Protein AF-A0A7G2C400-F1 (afdb_monomer_lite)

Secondary structure (DSSP, 8-state):
-HHHHHHHHHHHHHHHHHHTS-TT-TT--PPPHHHHHIIIIIHHHHHHHHHHHHHHHHHHHHHTTPPPPHHHHHHHHHHHHHHHHHHHHHHHHHHHHHHHHHHHHHHHHHHHHHHHHHHHHHHHHHHHHH--SHHHHHHHHHHHHHHHHHHHHHHHHHHHHHHHHHHTT-HHHHHHHHHHHHHHHHHHHHHHHHHHHHHHHTTTS-THHHHHHHTTTHHHHHHHHHHHHHHHHHHSPP-HHHHHHHHHHHHHHHHHHHTTTHHHHHHHHHHHHHHHHHHHHHHHHHHHHHHHTSS-STHHHHHHHHHHHHHHHHHHHHHHHHHHHTTT--HHHHHHHHHHHHHHHHHHHHHHHHHHHHTT-

Structure (mmCIF, N/CA/C/O backbone):
data_AF-A0A7G2C400-F1
#
_entry.id   AF-A0A7G2C400-F1
#
loop_
_atom_site.group_PDB
_atom_site.id
_atom_site.type_symbol
_atom_site.label_atom_id
_atom_site.label_alt_id
_atom_site.label_comp_id
_atom_site.label_asym_id
_atom_site.label_entity_id
_atom_site.label_seq_id
_atom_site.pdbx_PDB_ins_code
_atom_site.Cartn_x
_atom_site.Cartn_y
_atom_site.Cartn_z
_atom_site.occupancy
_atom_site.B_iso_or_equiv
_atom_site.auth_seq_id
_atom_site.auth_comp_id
_atom_site.auth_asym_id
_atom_site.auth_atom_id
_atom_site.pdbx_PDB_model_num
ATOM 1 N N . MET A 1 1 ? -34.396 -11.021 50.176 1.00 56.62 1 MET A N 1
ATOM 2 C CA . MET A 1 1 ? -32.965 -11.203 50.509 1.00 56.62 1 MET A CA 1
ATOM 3 C C . MET A 1 1 ? -32.235 -12.080 49.493 1.00 56.62 1 MET A C 1
ATOM 5 O O . MET A 1 1 ? -31.354 -11.549 48.842 1.00 56.62 1 MET A O 1
ATOM 9 N N . ALA A 1 2 ? -32.616 -13.348 49.262 1.00 59.97 2 ALA A N 1
ATOM 10 C CA . ALA A 1 2 ? -31.929 -14.212 48.277 1.00 59.97 2 ALA A CA 1
ATOM 11 C C . ALA A 1 2 ? -31.892 -13.644 46.838 1.00 59.97 2 ALA A C 1
ATOM 13 O O . ALA A 1 2 ? -30.892 -13.805 46.144 1.00 59.97 2 ALA A O 1
ATOM 14 N N . ASP A 1 3 ? -32.949 -12.941 46.415 1.00 74.19 3 ASP A N 1
ATOM 15 C CA . ASP A 1 3 ? -32.992 -12.266 45.111 1.00 74.19 3 ASP A CA 1
ATOM 16 C C . ASP A 1 3 ? -32.009 -11.079 45.049 1.00 74.19 3 ASP A C 1
ATOM 18 O O . ASP A 1 3 ? -31.163 -11.039 44.167 1.00 74.19 3 ASP A O 1
ATOM 22 N N . VAL A 1 4 ? -32.001 -10.186 46.050 1.00 75.50 4 VAL A N 1
ATOM 23 C CA . VAL A 1 4 ? -31.067 -9.037 46.136 1.00 75.50 4 VAL A CA 1
ATOM 24 C C . VAL A 1 4 ? -29.605 -9.482 46.036 1.00 75.50 4 VAL A C 1
ATOM 26 O O . VAL A 1 4 ? -28.861 -8.967 45.201 1.00 75.50 4 VAL A O 1
ATOM 29 N N . HIS A 1 5 ? -29.227 -10.503 46.804 1.00 81.06 5 HIS A N 1
ATOM 30 C CA . HIS A 1 5 ? -27.868 -11.035 46.807 1.00 81.06 5 HIS A CA 1
ATOM 31 C C . HIS A 1 5 ? -27.452 -11.583 45.430 1.00 81.06 5 HIS A C 1
ATOM 33 O O . HIS A 1 5 ? -26.347 -11.323 44.952 1.00 81.06 5 HIS A O 1
ATOM 39 N N . GLY A 1 6 ? -28.356 -12.297 44.748 1.00 82.88 6 GLY A N 1
ATOM 40 C CA . GLY A 1 6 ? -28.120 -12.806 43.395 1.00 82.88 6 GLY A CA 1
ATOM 41 C C . GLY A 1 6 ? -27.964 -11.692 42.353 1.00 82.88 6 GLY A C 1
ATOM 42 O O . GLY A 1 6 ? -27.084 -11.766 41.494 1.00 82.88 6 GLY A O 1
ATOM 43 N N . GLN A 1 7 ? -28.770 -10.629 42.451 1.00 83.81 7 GLN A N 1
ATOM 44 C CA . GLN A 1 7 ? -28.680 -9.464 41.560 1.00 83.81 7 GLN A CA 1
ATOM 45 C C . GLN A 1 7 ? -27.360 -8.704 41.762 1.00 83.81 7 GLN A C 1
ATOM 47 O O . GLN A 1 7 ? -26.740 -8.278 40.782 1.00 83.81 7 GLN A O 1
ATOM 52 N N . ILE A 1 8 ? -26.907 -8.563 43.012 1.00 86.81 8 ILE A N 1
ATOM 53 C CA . ILE A 1 8 ? -25.622 -7.940 43.341 1.00 86.81 8 ILE A CA 1
ATOM 54 C C . ILE A 1 8 ? -24.463 -8.792 42.812 1.00 86.81 8 ILE A C 1
ATOM 56 O O . ILE A 1 8 ? -23.625 -8.278 42.073 1.00 86.81 8 ILE A O 1
ATOM 60 N N . ALA A 1 9 ? -24.445 -10.096 43.101 1.00 87.69 9 ALA A N 1
ATOM 61 C CA . ALA A 1 9 ? -23.385 -11.000 42.652 1.00 87.69 9 ALA A CA 1
ATOM 62 C C . ALA A 1 9 ? -23.220 -11.002 41.122 1.00 87.69 9 ALA A C 1
ATOM 64 O O . ALA A 1 9 ? -22.100 -10.902 40.620 1.00 87.69 9 ALA A O 1
ATOM 65 N N . LEU A 1 10 ? -24.332 -11.044 40.378 1.00 88.00 10 LEU A N 1
ATOM 66 C CA . LEU A 1 10 ? -24.311 -10.972 38.917 1.00 88.00 10 LEU A CA 1
ATOM 67 C C . LEU A 1 10 ? -23.751 -9.632 38.415 1.00 88.00 10 LEU A C 1
ATOM 69 O O . LEU A 1 10 ? -22.983 -9.611 37.460 1.00 88.00 10 LEU A O 1
ATOM 73 N N . SER A 1 11 ? -24.114 -8.521 39.063 1.00 91.12 11 SER A N 1
ATOM 74 C CA . SER A 1 11 ? -23.637 -7.184 38.679 1.00 91.12 11 SER A CA 1
ATOM 75 C C . SER A 1 11 ? -22.127 -7.050 38.880 1.00 91.12 11 SER A C 1
ATOM 77 O O . SER A 1 11 ? -21.421 -6.627 37.967 1.00 91.12 11 SER A O 1
ATOM 79 N N . ARG A 1 12 ? -21.624 -7.498 40.036 1.00 92.12 12 ARG A N 1
ATOM 80 C CA . ARG A 1 12 ? -20.190 -7.514 40.358 1.00 92.12 12 ARG A CA 1
ATOM 81 C C . ARG A 1 12 ? -19.391 -8.400 39.408 1.00 92.12 12 ARG A C 1
ATOM 83 O O . ARG A 1 12 ? -18.305 -8.018 38.985 1.00 92.12 12 ARG A O 1
ATOM 90 N N . TRP A 1 13 ? -19.940 -9.554 39.022 1.00 91.44 13 TRP A N 1
ATOM 91 C CA . TRP A 1 13 ? -19.316 -10.416 38.016 1.00 91.44 13 TRP A CA 1
ATOM 92 C C . TRP A 1 13 ? -19.161 -9.696 36.671 1.00 91.44 13 TRP A C 1
ATOM 94 O O . TRP A 1 13 ? -18.077 -9.722 36.089 1.00 91.44 13 TRP A O 1
ATOM 104 N N . THR A 1 14 ? -20.199 -8.992 36.208 1.00 89.56 14 THR A N 1
ATOM 105 C CA . THR A 1 14 ? -20.122 -8.208 34.967 1.00 89.56 14 THR A CA 1
ATOM 106 C C . THR A 1 14 ? -19.105 -7.069 35.073 1.00 89.56 14 THR A C 1
ATOM 108 O O . THR A 1 14 ? -18.343 -6.853 34.131 1.00 89.56 14 THR A O 1
ATOM 111 N N . PHE A 1 15 ? -19.029 -6.369 36.211 1.00 92.88 15 PHE A N 1
ATOM 112 C CA . PHE A 1 15 ? -18.023 -5.322 36.435 1.00 92.88 15 PHE A CA 1
ATOM 113 C C . PHE A 1 15 ? -16.602 -5.879 36.411 1.00 92.88 15 PHE A C 1
ATOM 115 O O . PHE A 1 15 ? -15.771 -5.382 35.654 1.00 92.88 15 PHE A O 1
ATOM 122 N N . ALA A 1 16 ? -16.344 -6.962 37.144 1.00 90.38 16 ALA A N 1
ATOM 123 C CA . ALA A 1 16 ? -15.041 -7.618 37.166 1.00 90.38 16 ALA A CA 1
ATOM 124 C C . ALA A 1 16 ? -14.632 -8.143 35.778 1.00 90.38 16 ALA A C 1
ATOM 126 O O . ALA A 1 16 ? -13.491 -7.961 35.360 1.00 90.38 16 ALA A O 1
ATOM 127 N N . SER A 1 17 ? -15.572 -8.738 35.034 1.00 88.44 17 SER A N 1
ATOM 128 C CA . SER A 1 17 ? -15.367 -9.154 33.639 1.00 88.44 17 SER A CA 1
ATOM 129 C C . SER A 1 17 ? -15.027 -7.968 32.730 1.00 88.44 17 SER A C 1
ATOM 131 O O . SER A 1 17 ? -14.173 -8.088 31.855 1.00 88.44 17 SER A O 1
ATOM 133 N N . THR A 1 18 ? -15.667 -6.814 32.940 1.00 88.44 18 THR A N 1
ATOM 134 C CA . THR A 1 18 ? -15.451 -5.600 32.138 1.00 88.44 18 THR A CA 1
ATOM 135 C C . THR A 1 18 ? -14.074 -4.991 32.402 1.00 88.44 18 THR A C 1
ATOM 137 O O . THR A 1 18 ? -13.327 -4.746 31.457 1.00 88.44 18 THR A O 1
ATOM 140 N N . VAL A 1 19 ? -13.721 -4.793 33.675 1.00 89.56 19 VAL A N 1
ATOM 141 C CA . VAL A 1 19 ? -12.437 -4.207 34.103 1.00 89.56 19 VAL A CA 1
ATOM 142 C C . VAL A 1 19 ? -11.263 -5.142 33.802 1.00 89.56 19 VAL A C 1
ATOM 144 O O . VAL A 1 19 ? -10.176 -4.691 33.455 1.00 89.56 19 VAL A O 1
ATOM 147 N N . GLY A 1 20 ? -11.478 -6.458 33.868 1.00 85.38 20 GLY A N 1
ATOM 148 C CA . GLY A 1 20 ? -10.452 -7.454 33.557 1.00 85.38 20 GLY A CA 1
ATOM 149 C C . GLY A 1 20 ? -10.005 -7.474 32.091 1.00 85.38 20 GLY A C 1
ATOM 150 O O . GLY A 1 20 ? -9.024 -8.149 31.777 1.00 85.38 20 GLY A O 1
ATOM 151 N N . ARG A 1 21 ? -10.695 -6.761 31.187 1.00 84.38 21 ARG A N 1
ATOM 152 C CA . ARG A 1 21 ? -10.325 -6.709 29.768 1.00 84.38 21 ARG A CA 1
ATOM 153 C C . ARG A 1 21 ? -9.295 -5.614 29.486 1.00 84.38 21 ARG A C 1
ATOM 155 O O . ARG A 1 21 ? -9.485 -4.475 29.915 1.00 84.38 21 ARG A O 1
ATOM 162 N N . PRO A 1 22 ? -8.236 -5.920 28.721 1.00 79.38 22 PRO A N 1
ATOM 163 C CA . PRO A 1 22 ? -7.211 -4.947 28.366 1.00 79.38 22 PRO A CA 1
ATOM 164 C C . PRO A 1 22 ? -7.764 -3.826 27.473 1.00 79.38 22 PRO A C 1
ATOM 166 O O . PRO A 1 22 ? -8.349 -4.078 26.424 1.00 79.38 22 PRO A O 1
ATOM 169 N N . LEU A 1 23 ? -7.495 -2.574 27.851 1.00 75.25 23 LEU A N 1
ATOM 170 C CA . LEU A 1 23 ? -7.862 -1.379 27.072 1.00 75.25 23 LEU A CA 1
ATOM 171 C C . LEU A 1 23 ? -7.095 -1.270 25.747 1.00 75.25 23 LEU A C 1
ATOM 173 O O . LEU A 1 23 ? -7.603 -0.750 24.758 1.00 75.25 23 LEU A O 1
ATOM 177 N N . ASN A 1 24 ? -5.863 -1.781 25.735 1.00 68.44 24 ASN A N 1
ATOM 178 C CA . ASN A 1 24 ? -4.926 -1.646 24.622 1.00 68.44 24 ASN A CA 1
ATOM 179 C C . ASN A 1 24 ? -4.953 -2.836 23.657 1.00 68.44 24 ASN A C 1
ATOM 181 O O . ASN A 1 24 ? -4.054 -2.950 22.822 1.00 68.44 24 ASN A O 1
ATOM 185 N N . ASP A 1 25 ? -5.920 -3.751 23.774 1.00 68.75 25 ASP A N 1
ATOM 186 C CA . ASP A 1 25 ? -5.946 -4.897 22.874 1.00 68.75 25 ASP A CA 1
ATOM 187 C C . ASP A 1 25 ? -6.427 -4.502 21.471 1.00 68.75 25 ASP A C 1
ATOM 189 O O . ASP A 1 25 ? -7.580 -4.150 21.209 1.00 68.75 25 ASP A O 1
ATOM 193 N N . ILE A 1 26 ? -5.474 -4.562 20.547 1.00 66.31 26 ILE A N 1
ATOM 194 C CA . ILE A 1 26 ? -5.643 -4.284 19.125 1.00 66.31 26 ILE A CA 1
ATOM 195 C C . ILE A 1 26 ? -6.366 -5.451 18.427 1.00 66.31 26 ILE A C 1
ATOM 197 O O . ILE A 1 26 ? -6.922 -5.265 17.346 1.00 66.31 26 ILE A O 1
ATOM 201 N N . ARG A 1 27 ? -6.401 -6.646 19.037 1.00 61.88 27 ARG A N 1
ATOM 202 C CA . ARG A 1 27 ? -6.955 -7.884 18.457 1.00 61.88 27 ARG A CA 1
ATOM 203 C C . ARG A 1 27 ? -8.467 -8.023 18.583 1.00 61.88 27 ARG A C 1
ATOM 205 O O . ARG A 1 27 ? -9.014 -9.067 18.245 1.00 61.88 27 ARG A O 1
ATOM 212 N N . ASP A 1 28 ? -9.149 -6.943 18.951 1.00 55.53 28 ASP A N 1
ATOM 213 C CA . ASP A 1 28 ? -10.606 -6.870 18.906 1.00 55.53 28 ASP A CA 1
ATOM 214 C C . ASP A 1 28 ? -11.286 -7.833 19.909 1.00 55.53 28 ASP A C 1
ATOM 216 O O . ASP A 1 28 ? -12.435 -8.233 19.698 1.00 55.53 28 ASP A O 1
ATOM 220 N N . GLU A 1 29 ? -10.634 -8.151 21.044 1.00 57.75 29 GLU A N 1
ATOM 221 C CA . GLU A 1 29 ? -11.305 -8.687 22.242 1.00 57.75 29 GLU A CA 1
ATOM 222 C C . GLU A 1 29 ? -12.212 -7.601 22.843 1.00 57.75 29 GLU A C 1
ATOM 224 O O . GLU A 1 29 ? -11.953 -6.985 23.875 1.00 57.75 29 GLU A O 1
ATOM 229 N N . LYS A 1 30 ? -13.306 -7.320 22.135 1.00 69.12 30 LYS A N 1
ATOM 230 C CA . LYS A 1 30 ? -14.295 -6.303 22.483 1.00 69.12 30 LYS A CA 1
ATOM 231 C C . LYS A 1 30 ? -14.784 -6.535 23.903 1.00 69.12 30 LYS A C 1
ATOM 233 O O . LYS A 1 30 ? -15.167 -7.655 24.241 1.00 69.12 30 LYS A O 1
ATOM 238 N N . ILE A 1 31 ? -14.902 -5.465 24.690 1.00 76.50 31 ILE A N 1
ATOM 239 C CA . ILE A 1 31 ? -15.879 -5.465 25.781 1.00 76.50 31 ILE A CA 1
ATOM 240 C C . ILE A 1 31 ? -17.238 -5.769 25.122 1.00 76.50 31 ILE A C 1
ATOM 242 O O . ILE A 1 31 ? -17.625 -5.057 24.186 1.00 76.50 31 ILE A O 1
ATOM 246 N N . PRO A 1 32 ? -17.938 -6.849 25.512 1.00 82.81 32 PRO A N 1
ATOM 247 C CA . PRO A 1 32 ? -19.182 -7.238 24.877 1.00 82.81 32 PRO A CA 1
ATOM 248 C C . PRO A 1 32 ? -20.169 -6.076 24.912 1.00 82.81 32 PRO A C 1
ATOM 250 O O . PRO A 1 32 ? -20.326 -5.411 25.933 1.00 82.81 32 PRO A O 1
ATOM 253 N N . ALA A 1 33 ? -20.890 -5.849 23.813 1.00 84.69 33 ALA A N 1
ATOM 254 C CA . ALA A 1 33 ? -21.899 -4.789 23.768 1.00 84.69 33 ALA A CA 1
ATOM 255 C C . ALA A 1 33 ? -22.972 -4.965 24.861 1.00 84.69 33 ALA A C 1
ATOM 257 O O . ALA A 1 33 ? -23.579 -3.989 25.295 1.00 84.69 33 ALA A O 1
ATOM 258 N N . ALA A 1 34 ? -23.201 -6.205 25.305 1.00 85.06 34 ALA A N 1
ATOM 259 C CA . ALA A 1 34 ? -24.063 -6.518 26.436 1.00 85.06 34 ALA A CA 1
ATOM 260 C C . ALA A 1 34 ? -23.511 -5.968 27.762 1.00 85.06 34 ALA A C 1
ATOM 262 O O . ALA A 1 34 ? -24.274 -5.367 28.514 1.00 85.06 34 ALA A O 1
ATOM 263 N N . ASP A 1 35 ? -22.207 -6.105 28.003 1.00 86.12 35 ASP A N 1
ATOM 264 C CA . ASP A 1 35 ? -21.536 -5.644 29.222 1.00 86.12 35 ASP A CA 1
ATOM 265 C C . ASP A 1 35 ? -21.476 -4.113 29.248 1.00 86.12 35 ASP A C 1
ATOM 267 O O . ASP A 1 35 ? -21.873 -3.505 30.237 1.00 86.12 35 ASP A O 1
ATOM 271 N N . VAL A 1 36 ? -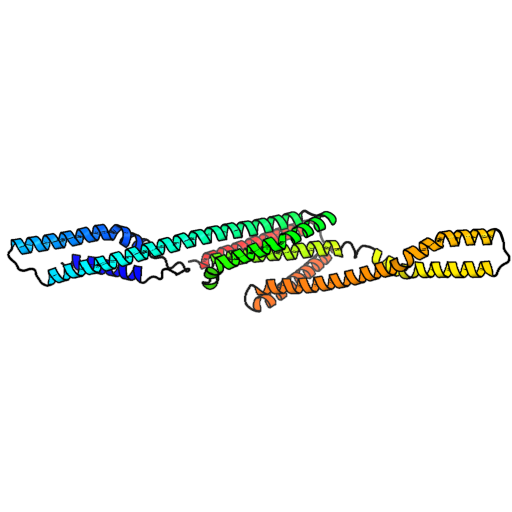21.137 -3.472 28.121 1.00 86.19 36 VAL A N 1
ATOM 272 C CA . VAL A 1 36 ? -21.200 -2.002 27.976 1.00 86.19 36 VAL A CA 1
ATOM 273 C C . VAL A 1 36 ? -22.609 -1.483 28.278 1.00 86.19 36 VAL A C 1
ATOM 275 O O . VAL A 1 36 ? -22.787 -0.621 29.135 1.00 86.19 36 VAL A O 1
ATOM 278 N N . ARG A 1 37 ? -23.646 -2.055 27.644 1.00 89.25 37 ARG A N 1
ATOM 279 C CA . ARG A 1 37 ? -25.048 -1.669 27.907 1.00 89.25 37 ARG A CA 1
ATOM 280 C C . ARG A 1 37 ? -25.449 -1.909 29.357 1.00 89.25 37 ARG A C 1
ATOM 282 O O . ARG A 1 37 ? -26.248 -1.148 29.906 1.00 89.25 37 ARG A O 1
ATOM 289 N N . PHE A 1 38 ? -24.944 -2.983 29.960 1.00 90.12 38 PHE A N 1
ATOM 290 C CA . PHE A 1 38 ? -25.227 -3.294 31.347 1.00 90.12 38 PHE A CA 1
ATOM 291 C C . PHE A 1 38 ? -24.665 -2.214 32.273 1.00 90.12 38 PHE A C 1
ATOM 293 O O . PHE A 1 38 ? -25.419 -1.659 33.070 1.00 90.12 38 PHE A O 1
ATOM 300 N N . VAL A 1 39 ? -23.384 -1.887 32.114 1.00 87.88 39 VAL A N 1
ATOM 301 C CA . VAL A 1 39 ? -22.658 -0.901 32.921 1.00 87.88 39 VAL A CA 1
ATOM 302 C C . VAL A 1 39 ? -23.225 0.511 32.725 1.00 87.88 39 VAL A C 1
ATOM 304 O O . VAL A 1 39 ? -23.489 1.199 33.707 1.00 87.88 39 VAL A O 1
ATOM 307 N N . GLU A 1 40 ? -23.501 0.924 31.485 1.00 86.94 40 GLU A N 1
ATOM 308 C CA . GLU A 1 40 ? -23.975 2.282 31.170 1.00 86.94 40 GLU A CA 1
ATOM 309 C C . GLU A 1 40 ? -25.454 2.531 31.494 1.00 86.94 40 GLU A C 1
ATOM 311 O O . GLU A 1 40 ? -25.826 3.647 31.857 1.00 86.94 40 GLU A O 1
ATOM 316 N N . ARG A 1 41 ? -26.328 1.530 31.308 1.00 86.62 41 ARG A N 1
ATOM 317 C CA . ARG A 1 41 ? -27.790 1.731 31.365 1.00 86.62 41 ARG A CA 1
ATOM 318 C C . ARG A 1 41 ? -28.484 0.841 32.380 1.00 86.62 41 ARG A C 1
ATOM 320 O O . ARG A 1 41 ? -29.244 1.338 33.206 1.00 86.62 41 ARG A O 1
ATOM 327 N N . ASN A 1 42 ? -28.243 -0.467 32.332 1.00 89.25 42 ASN A N 1
ATOM 328 C CA . ASN A 1 42 ? -29.032 -1.406 33.137 1.00 89.25 42 ASN A CA 1
ATOM 329 C C . ASN A 1 42 ? -28.664 -1.348 34.624 1.00 89.25 42 ASN A C 1
ATOM 331 O O . ASN A 1 42 ? -29.522 -1.599 35.470 1.00 89.25 42 ASN A O 1
ATOM 335 N N . TRP A 1 43 ? -27.417 -0.995 34.949 1.00 90.19 43 TRP A N 1
ATOM 336 C CA . TRP A 1 43 ? -26.961 -0.848 36.326 1.00 90.19 43 TRP A CA 1
ATOM 337 C C . TRP A 1 43 ? -27.767 0.203 37.089 1.00 90.19 43 TRP A C 1
ATOM 339 O O . TRP A 1 43 ? -28.172 -0.068 38.211 1.00 90.19 43 TRP A O 1
ATOM 349 N N . LEU A 1 44 ? -28.081 1.355 36.485 1.00 88.00 44 LEU A N 1
ATOM 350 C CA . LEU A 1 44 ? -28.849 2.415 37.152 1.00 88.00 44 LEU A CA 1
ATOM 351 C C . LEU A 1 44 ? -30.233 1.925 37.591 1.00 88.00 44 LEU A C 1
ATOM 353 O O . LEU A 1 44 ? -30.597 2.057 38.758 1.00 88.00 44 LEU A O 1
ATOM 357 N N . SER A 1 45 ? -30.976 1.284 36.686 1.00 88.12 45 SER A N 1
ATOM 358 C CA . SER A 1 45 ? -32.294 0.725 37.007 1.00 88.12 45 SER A CA 1
ATOM 359 C C . SER A 1 45 ? -32.206 -0.399 38.041 1.00 88.12 45 SER A C 1
ATOM 361 O O . SER A 1 45 ? -33.057 -0.503 38.925 1.00 88.12 45 SER A O 1
ATOM 363 N N . ARG A 1 46 ? -31.162 -1.234 37.964 1.00 88.19 46 ARG A N 1
ATOM 364 C CA . ARG A 1 46 ? -30.942 -2.335 38.909 1.00 88.19 46 ARG A CA 1
ATOM 365 C C . ARG A 1 46 ? -30.552 -1.828 40.297 1.00 88.19 46 ARG A C 1
ATOM 367 O O . ARG A 1 46 ? -31.051 -2.348 41.289 1.00 88.19 46 ARG A O 1
ATOM 374 N N . ARG A 1 47 ? -29.735 -0.775 40.365 1.00 88.62 47 ARG A N 1
ATOM 375 C CA . ARG A 1 47 ? -29.358 -0.070 41.592 1.00 88.62 47 ARG A CA 1
ATOM 376 C C . ARG A 1 47 ? -30.585 0.501 42.285 1.00 88.62 47 ARG A C 1
ATOM 378 O O . ARG A 1 47 ? -30.770 0.254 43.469 1.00 88.62 47 ARG A O 1
ATOM 385 N N . GLU A 1 48 ? -31.442 1.214 41.555 1.00 88.81 48 GLU A N 1
ATOM 386 C CA . GLU A 1 48 ? -32.676 1.771 42.122 1.00 88.81 48 GLU A CA 1
ATOM 387 C C . GLU A 1 48 ? -33.602 0.687 42.676 1.00 88.81 48 GLU A C 1
ATOM 389 O O . GLU A 1 48 ? -34.193 0.865 43.738 1.00 88.81 48 GLU A O 1
ATOM 394 N N . TYR A 1 49 ? -33.722 -0.442 41.974 1.00 88.50 49 TYR A N 1
ATOM 395 C CA . TYR A 1 49 ? -34.513 -1.577 42.440 1.00 88.50 49 TYR A CA 1
ATOM 396 C C . TYR A 1 49 ? -33.949 -2.177 43.736 1.00 88.50 49 TYR A C 1
ATOM 398 O O . TYR A 1 49 ? -34.692 -2.364 44.699 1.00 88.50 49 TYR A O 1
ATOM 406 N N . ILE A 1 50 ? -32.634 -2.420 43.789 1.00 88.06 50 ILE A N 1
ATOM 407 C CA . ILE A 1 50 ? -31.949 -2.948 44.977 1.00 88.06 50 ILE A CA 1
ATOM 408 C C . ILE A 1 50 ? -32.076 -1.975 46.159 1.00 88.06 50 ILE A C 1
ATOM 410 O O . ILE A 1 50 ? -32.418 -2.395 47.263 1.00 88.06 50 ILE A O 1
ATOM 414 N N . GLN A 1 51 ? -31.863 -0.677 45.929 1.00 88.19 51 GLN A N 1
ATOM 415 C CA . GLN A 1 51 ? -31.981 0.355 46.962 1.00 88.19 51 GLN A CA 1
ATOM 416 C C . GLN A 1 51 ? -33.405 0.439 47.525 1.00 88.19 51 GLN A C 1
ATOM 418 O O . GLN A 1 51 ? -33.556 0.500 48.742 1.00 88.19 51 GLN A O 1
ATOM 423 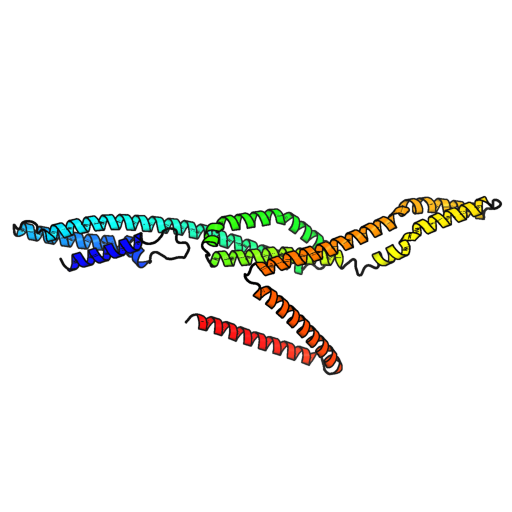N N . ARG A 1 52 ? -34.445 0.378 46.677 1.00 88.50 52 ARG A N 1
ATOM 424 C CA . ARG A 1 52 ? -35.848 0.349 47.137 1.00 88.50 52 ARG A CA 1
ATOM 425 C C . ARG A 1 52 ? -36.140 -0.874 48.002 1.00 88.50 52 ARG A C 1
ATOM 427 O O . ARG A 1 52 ? -36.685 -0.722 49.084 1.00 88.50 52 ARG A O 1
ATOM 434 N N . LEU A 1 53 ? -35.716 -2.064 47.574 1.00 86.25 53 LEU A N 1
ATOM 435 C CA . LEU A 1 53 ? -35.920 -3.289 48.354 1.00 86.25 53 LEU A CA 1
ATOM 436 C C . LEU A 1 53 ? -35.234 -3.245 49.727 1.00 86.25 53 LEU A C 1
ATOM 438 O O . LEU A 1 53 ? -35.778 -3.769 50.699 1.00 86.25 53 LEU A O 1
ATOM 442 N N . LEU A 1 54 ? -34.044 -2.644 49.811 1.00 85.69 54 LEU A N 1
ATOM 443 C CA . LEU A 1 54 ? -33.330 -2.468 51.077 1.00 85.69 54 LEU A CA 1
ATOM 444 C C . LEU A 1 54 ? -33.999 -1.417 51.974 1.00 85.69 54 LEU A C 1
ATOM 446 O O . LEU A 1 54 ? -34.121 -1.642 53.179 1.00 85.69 54 LEU A O 1
ATOM 450 N N . LEU A 1 55 ? -34.482 -0.313 51.398 1.00 87.19 55 LEU A N 1
ATOM 451 C CA . LEU A 1 55 ? -35.266 0.708 52.103 1.00 87.19 55 LEU A CA 1
ATOM 452 C C . LEU A 1 55 ? -36.547 0.116 52.700 1.00 87.19 55 LEU A C 1
ATOM 454 O O . LEU A 1 55 ? -36.742 0.215 53.909 1.00 87.19 55 LEU A O 1
ATOM 458 N N . ASP A 1 56 ? -37.348 -0.588 51.897 1.00 86.12 56 ASP A N 1
ATOM 459 C CA . ASP A 1 56 ? -38.589 -1.232 52.344 1.00 86.12 56 ASP A CA 1
ATOM 460 C C . ASP A 1 56 ? -38.320 -2.227 53.489 1.00 86.12 56 ASP A C 1
ATOM 462 O O . ASP A 1 56 ? -39.030 -2.256 54.496 1.00 86.12 56 ASP A O 1
ATOM 466 N N . ALA A 1 57 ? -37.252 -3.028 53.377 1.00 83.25 57 ALA A N 1
ATOM 467 C CA . ALA A 1 57 ? -36.856 -3.973 54.422 1.00 83.25 57 ALA A CA 1
ATOM 468 C C . ALA A 1 57 ? -36.433 -3.270 55.726 1.00 83.25 57 ALA A C 1
ATOM 470 O O . ALA A 1 57 ? -36.732 -3.761 56.819 1.00 83.25 57 ALA A O 1
ATOM 471 N N . THR A 1 58 ? -35.768 -2.119 55.614 1.00 85.12 58 THR A N 1
ATOM 472 C CA . THR A 1 58 ? -35.339 -1.305 56.759 1.00 85.12 58 THR A CA 1
ATOM 473 C C . THR A 1 58 ? -36.535 -0.645 57.448 1.00 85.12 58 THR A C 1
ATOM 475 O O . THR A 1 58 ? -36.637 -0.678 58.675 1.00 85.12 58 THR A O 1
ATOM 478 N N . GLU A 1 59 ? -37.482 -0.107 56.675 1.00 86.12 59 GLU A N 1
ATOM 479 C CA . GLU A 1 59 ? -38.705 0.518 57.189 1.00 86.12 59 GLU A CA 1
ATOM 480 C C . GLU A 1 59 ? -39.613 -0.487 57.903 1.00 86.12 59 GLU A C 1
ATOM 482 O O . GLU A 1 59 ? -40.089 -0.208 59.005 1.00 86.12 59 GLU A O 1
ATOM 487 N N . ILE A 1 60 ? -39.807 -1.682 57.335 1.00 84.38 60 ILE A N 1
ATOM 488 C CA . ILE A 1 60 ? -40.578 -2.759 57.976 1.00 84.38 60 ILE A CA 1
ATOM 489 C C . ILE A 1 60 ? -39.915 -3.185 59.293 1.00 84.38 60 ILE A C 1
ATOM 491 O O . ILE A 1 60 ? -40.595 -3.349 60.307 1.00 84.38 60 ILE A O 1
ATOM 495 N N . GLY A 1 61 ? -38.585 -3.331 59.309 1.00 80.69 61 GLY A N 1
ATOM 496 C CA . GLY A 1 61 ? -37.836 -3.647 60.527 1.00 80.69 61 GLY A CA 1
ATOM 497 C C . GLY A 1 61 ? -38.017 -2.589 61.621 1.00 80.69 61 GLY A C 1
ATOM 498 O O . GLY A 1 61 ? -38.278 -2.934 62.777 1.00 80.69 61 GLY A O 1
ATOM 499 N N . ALA A 1 62 ? -37.968 -1.309 61.244 1.00 82.31 62 ALA A N 1
ATOM 500 C CA . ALA A 1 62 ? -38.175 -0.185 62.152 1.00 82.31 62 ALA A CA 1
ATOM 501 C C . ALA A 1 62 ? -39.612 -0.123 62.702 1.00 82.31 62 ALA A C 1
ATOM 503 O O . ALA A 1 62 ? -39.798 0.081 63.902 1.00 82.31 62 ALA A O 1
ATOM 504 N N . GLN A 1 63 ? -40.628 -0.358 61.863 1.00 84.38 63 GLN A N 1
ATOM 505 C CA . GLN A 1 63 ? -42.039 -0.409 62.277 1.00 84.38 63 GLN A CA 1
ATOM 506 C C . GLN A 1 63 ? -42.322 -1.541 63.275 1.00 84.38 63 GLN A C 1
ATOM 508 O O . GLN A 1 63 ? -43.182 -1.403 64.144 1.00 84.38 63 GLN A O 1
ATOM 513 N N . LEU A 1 64 ? -41.578 -2.644 63.179 1.00 82.88 64 LEU A N 1
ATOM 514 C CA . LEU A 1 64 ? -41.668 -3.784 64.092 1.00 82.88 64 LEU A CA 1
ATOM 515 C C . LEU A 1 64 ? -40.813 -3.617 65.364 1.00 82.88 64 LEU A C 1
ATOM 517 O O . LEU A 1 64 ? -40.801 -4.515 66.205 1.00 82.88 64 LEU A O 1
ATOM 521 N N . GLY A 1 65 ? -40.097 -2.495 65.521 1.00 77.38 65 GLY A N 1
ATOM 522 C CA . GLY A 1 65 ? -39.218 -2.237 66.667 1.00 77.38 65 GLY A CA 1
ATOM 523 C C . GLY A 1 65 ? -38.008 -3.174 66.741 1.00 77.38 65 GLY A C 1
ATOM 524 O O . GLY A 1 65 ? -37.429 -3.355 67.814 1.00 77.38 65 GLY A O 1
ATOM 525 N N . LEU A 1 66 ? -37.640 -3.802 65.622 1.00 76.25 66 LEU A N 1
ATOM 526 C CA . LEU A 1 66 ? -36.519 -4.729 65.547 1.00 76.25 66 LEU A CA 1
ATOM 527 C C . LEU A 1 66 ? -35.227 -3.948 65.295 1.00 76.25 66 LEU A C 1
ATOM 529 O O . LEU A 1 66 ? -35.163 -3.083 64.423 1.00 76.25 66 LEU A O 1
ATOM 533 N N . ALA A 1 67 ? -34.172 -4.277 66.042 1.00 73.25 67 ALA A N 1
ATOM 534 C CA . ALA A 1 67 ? -32.833 -3.804 65.710 1.00 73.25 67 ALA A CA 1
ATOM 535 C C . ALA A 1 67 ? -32.431 -4.322 64.320 1.00 73.25 67 ALA A C 1
ATOM 537 O O . ALA A 1 67 ? -32.773 -5.452 63.958 1.00 73.25 67 ALA A O 1
ATOM 538 N N . MET A 1 68 ? -31.691 -3.507 63.560 1.00 74.44 68 MET A N 1
ATOM 539 C CA . MET A 1 68 ? -31.283 -3.851 62.199 1.00 74.44 68 MET A CA 1
ATOM 540 C C . MET A 1 68 ? -30.531 -5.194 62.184 1.00 74.44 68 MET A C 1
ATOM 542 O O . MET A 1 68 ? -29.507 -5.331 62.864 1.00 74.44 68 MET A O 1
ATOM 546 N N . PRO A 1 69 ? -31.021 -6.204 61.442 1.00 78.25 69 PRO A N 1
ATOM 547 C CA . PRO A 1 69 ? -30.349 -7.492 61.352 1.00 78.25 69 PRO A CA 1
ATOM 548 C C . PRO A 1 69 ? -28.947 -7.326 60.760 1.00 78.25 69 PRO A C 1
ATOM 550 O O . PRO A 1 69 ? -28.776 -6.609 59.775 1.00 78.25 69 PRO A O 1
ATOM 553 N N . LYS A 1 70 ? -27.948 -8.040 61.300 1.00 78.56 70 LYS A N 1
ATOM 554 C CA . LYS A 1 70 ? -26.574 -8.042 60.751 1.00 78.56 70 LYS A CA 1
ATOM 555 C C . LYS A 1 70 ? -26.541 -8.360 59.253 1.00 78.56 70 LYS A C 1
ATOM 557 O O . LYS A 1 70 ? -25.802 -7.730 58.514 1.00 78.56 70 LYS A O 1
ATOM 562 N N . THR A 1 71 ? -27.405 -9.268 58.810 1.00 80.62 71 THR A N 1
ATOM 563 C CA . THR A 1 71 ? -27.550 -9.645 57.400 1.00 80.62 71 THR A CA 1
ATOM 564 C C . THR A 1 71 ? -28.040 -8.499 56.513 1.00 80.62 71 THR A C 1
ATOM 566 O O . THR A 1 71 ? -27.677 -8.448 55.349 1.00 80.62 71 THR A O 1
ATOM 569 N N . LEU A 1 72 ? -28.846 -7.566 57.031 1.00 80.31 72 LEU A N 1
ATOM 570 C CA . LEU A 1 72 ? -29.294 -6.394 56.271 1.00 80.31 72 LEU A CA 1
ATOM 571 C C . LEU A 1 72 ? -28.180 -5.341 56.170 1.00 80.31 72 LEU A C 1
ATOM 573 O O . LEU A 1 72 ? -28.006 -4.741 55.114 1.00 80.31 72 LEU A O 1
ATOM 577 N N . GLN A 1 73 ? -27.387 -5.168 57.234 1.00 82.69 73 GLN A N 1
ATOM 578 C CA . GLN A 1 73 ? -26.187 -4.324 57.205 1.00 82.69 73 GLN A CA 1
ATOM 579 C C . GLN A 1 73 ? -25.156 -4.846 56.194 1.00 82.69 73 GLN A C 1
ATOM 581 O O . GLN A 1 73 ? -24.631 -4.072 55.403 1.00 82.69 73 GLN A O 1
ATOM 586 N N . GLU A 1 74 ? -24.910 -6.158 56.177 1.00 85.06 74 GLU A N 1
ATOM 587 C CA . GLU A 1 74 ? -24.004 -6.795 55.214 1.00 85.06 74 GLU A CA 1
ATOM 588 C C . GLU A 1 74 ? -24.440 -6.559 53.758 1.00 85.06 74 GLU A C 1
ATOM 590 O O . GLU A 1 74 ? -23.591 -6.332 52.898 1.00 85.06 74 GLU A O 1
ATOM 595 N N . GLU A 1 75 ? -25.747 -6.559 53.475 1.00 83.94 75 GLU A N 1
ATOM 596 C CA . GLU A 1 75 ? -26.276 -6.242 52.141 1.00 83.94 75 GLU A CA 1
ATOM 597 C C . GLU A 1 75 ? -26.110 -4.757 51.784 1.00 83.94 75 GLU A C 1
ATOM 599 O O . GLU A 1 75 ? -25.744 -4.447 50.651 1.00 83.94 75 GLU A O 1
ATOM 604 N N . HIS A 1 76 ? -26.302 -3.834 52.735 1.00 84.50 76 HIS A N 1
ATOM 605 C CA . HIS A 1 76 ? -26.002 -2.412 52.524 1.00 84.50 76 HIS A CA 1
ATOM 606 C C . HIS A 1 76 ? -24.520 -2.185 52.190 1.00 84.50 76 HIS A C 1
ATOM 608 O O . HIS A 1 76 ? -24.210 -1.550 51.179 1.00 84.50 76 HIS A O 1
ATOM 614 N N . ASP A 1 77 ? -23.612 -2.775 52.971 1.00 87.25 77 ASP A N 1
ATOM 615 C CA . ASP A 1 77 ? -22.167 -2.692 52.735 1.00 87.25 77 ASP A CA 1
ATOM 616 C C . ASP A 1 77 ? -21.783 -3.306 51.371 1.00 87.25 77 ASP A C 1
ATOM 618 O O . ASP A 1 77 ? -20.863 -2.845 50.688 1.00 87.25 77 ASP A O 1
ATOM 622 N N . LEU A 1 78 ? -22.478 -4.371 50.952 1.00 88.12 78 LEU A N 1
ATOM 623 C CA . LEU A 1 78 ? -22.256 -5.021 49.662 1.00 88.12 78 LEU A CA 1
ATOM 624 C C . LEU A 1 78 ? -22.723 -4.145 48.491 1.00 88.12 78 LEU A C 1
ATOM 626 O O . LEU A 1 78 ? -22.049 -4.108 47.458 1.00 88.12 78 LEU A O 1
ATOM 630 N N . VAL A 1 79 ? -23.829 -3.413 48.643 1.00 88.38 79 VAL A N 1
ATOM 631 C CA . VAL A 1 79 ? -24.295 -2.440 47.644 1.00 88.38 79 VAL A CA 1
ATOM 632 C C . VAL A 1 79 ? -23.302 -1.295 47.488 1.00 88.38 79 VAL A C 1
ATOM 634 O O . VAL A 1 79 ? -22.948 -0.981 46.355 1.00 88.38 79 VAL A O 1
ATOM 637 N N . GLU A 1 80 ? -22.782 -0.727 48.579 1.00 88.50 80 GLU A N 1
ATOM 638 C CA . GLU A 1 80 ? -21.768 0.337 48.506 1.00 88.50 80 GLU A CA 1
ATOM 639 C C . GLU A 1 80 ? -20.500 -0.120 47.769 1.00 88.50 80 GLU A C 1
ATOM 641 O O . GLU A 1 80 ? -19.990 0.584 46.894 1.00 88.50 80 GLU A O 1
ATOM 646 N N . LYS A 1 81 ? -20.019 -1.338 48.053 1.00 90.50 81 LYS A N 1
ATOM 647 C CA . LYS A 1 81 ? -18.892 -1.939 47.316 1.00 90.50 81 LYS A CA 1
ATOM 648 C C . LYS A 1 81 ? -19.208 -2.107 45.833 1.00 90.50 81 LYS A C 1
ATOM 650 O O . LYS A 1 81 ? -18.386 -1.773 44.984 1.00 90.50 81 LYS A O 1
ATOM 655 N N . THR A 1 82 ? -20.409 -2.584 45.522 1.00 91.12 82 THR A N 1
ATOM 656 C CA . THR A 1 82 ? -20.865 -2.769 44.140 1.00 91.12 82 THR A CA 1
ATOM 657 C C . THR A 1 82 ? -20.979 -1.432 43.403 1.00 91.12 82 THR A C 1
ATOM 659 O O . THR A 1 82 ? -20.677 -1.362 42.217 1.00 91.12 82 THR A O 1
ATOM 662 N N . GLU A 1 83 ? -21.360 -0.348 44.084 1.00 90.06 83 GLU A N 1
ATOM 663 C CA . GLU A 1 83 ? -21.358 0.999 43.506 1.00 90.06 83 GLU A CA 1
ATOM 664 C C . GLU A 1 83 ? -19.948 1.503 43.180 1.00 90.06 83 GLU A C 1
ATOM 666 O O . GLU A 1 83 ? -19.764 2.169 42.158 1.00 90.06 83 GLU A O 1
ATOM 671 N N . ALA A 1 84 ? -18.957 1.199 44.021 1.00 91.19 84 ALA A N 1
ATOM 672 C CA . ALA A 1 84 ? -17.564 1.531 43.740 1.00 91.19 84 ALA A CA 1
ATOM 673 C C . ALA A 1 84 ? -17.045 0.764 42.509 1.00 91.19 84 ALA A C 1
ATOM 675 O O . ALA A 1 84 ? -16.519 1.385 41.586 1.00 91.19 84 ALA A O 1
ATOM 676 N N . GLU A 1 85 ? -17.290 -0.548 42.448 1.00 93.12 85 GLU A N 1
ATOM 677 C CA . GLU A 1 85 ? -16.943 -1.402 41.299 1.00 93.12 85 GLU A CA 1
ATOM 678 C C . GLU A 1 85 ? -17.658 -0.955 40.013 1.00 93.12 85 GLU A C 1
ATOM 680 O O . GLU A 1 85 ? -17.074 -0.961 38.932 1.00 93.12 85 GLU A O 1
ATOM 685 N N . ALA A 1 86 ? -18.910 -0.500 40.116 1.00 92.31 86 ALA A N 1
ATOM 686 C CA . ALA A 1 86 ? -19.649 0.034 38.978 1.00 92.31 86 ALA A CA 1
ATOM 687 C C . ALA A 1 86 ? -19.044 1.338 38.440 1.00 92.31 86 ALA A C 1
ATOM 689 O O . ALA A 1 86 ? -18.999 1.537 37.227 1.00 92.31 86 ALA A O 1
ATOM 690 N N . LYS A 1 87 ? -18.584 2.239 39.322 1.00 92.62 87 LYS A N 1
ATOM 691 C CA . LYS A 1 87 ? -17.903 3.481 38.914 1.00 92.62 87 LYS A CA 1
ATOM 692 C C . LYS A 1 87 ? -16.584 3.184 38.206 1.00 92.62 87 LYS A C 1
ATOM 694 O O . LYS A 1 87 ? -16.290 3.822 37.201 1.00 92.62 87 LYS A O 1
ATOM 699 N N . GLU A 1 88 ? -15.825 2.217 38.710 1.00 93.88 88 GLU A N 1
ATOM 700 C CA . GLU A 1 88 ? -14.593 1.747 38.075 1.00 93.88 88 GLU A CA 1
ATOM 701 C C . GLU A 1 88 ? -14.878 1.142 36.695 1.00 93.88 88 GLU A C 1
ATOM 703 O O . GLU A 1 88 ? -14.276 1.556 35.707 1.00 93.88 88 GLU A O 1
ATOM 708 N N . ALA A 1 89 ? -15.867 0.249 36.592 1.00 91.50 89 ALA A N 1
ATOM 709 C CA . ALA A 1 89 ? -16.275 -0.335 35.318 1.00 91.50 89 ALA A CA 1
ATOM 710 C C . ALA A 1 89 ? -16.766 0.723 34.314 1.00 91.50 89 ALA A C 1
ATOM 712 O O . ALA A 1 89 ? -16.442 0.635 33.133 1.00 91.50 89 ALA A O 1
ATOM 713 N N . LEU A 1 90 ? -17.512 1.740 34.764 1.00 91.75 90 LEU A N 1
ATOM 714 C CA . LEU A 1 90 ? -17.939 2.869 33.928 1.00 91.75 90 LEU A CA 1
ATOM 715 C C . LEU A 1 90 ? -16.750 3.670 33.390 1.00 91.75 90 LEU A C 1
ATOM 717 O O . LEU A 1 90 ? -16.723 3.989 32.203 1.00 91.75 90 LEU A O 1
ATOM 721 N N . ALA A 1 91 ? -15.775 3.985 34.246 1.00 91.75 91 ALA A N 1
ATOM 722 C CA . ALA A 1 91 ? -14.566 4.694 33.836 1.00 91.75 91 ALA A CA 1
ATOM 723 C C . ALA A 1 91 ? -13.758 3.872 32.820 1.00 91.75 91 ALA A C 1
ATOM 725 O O . ALA A 1 91 ? -13.364 4.399 31.783 1.00 91.75 91 ALA A O 1
ATOM 726 N N . HIS A 1 92 ? -13.606 2.569 33.071 1.00 90.00 92 HIS A N 1
ATOM 727 C CA . HIS A 1 92 ? -12.916 1.639 32.175 1.00 90.00 92 HIS A CA 1
ATOM 728 C C . HIS A 1 92 ? -13.598 1.532 30.808 1.00 90.00 92 HIS A C 1
ATOM 730 O O . HIS A 1 92 ? -12.937 1.564 29.774 1.00 90.00 92 HIS A O 1
ATOM 736 N N . VAL A 1 93 ? -14.934 1.452 30.778 1.00 89.31 93 VAL A N 1
ATOM 737 C CA . VAL A 1 93 ? -15.711 1.457 29.528 1.00 89.31 93 VAL A CA 1
ATOM 738 C C . VAL A 1 93 ? -15.528 2.772 28.773 1.00 89.31 93 VAL A C 1
ATOM 740 O O . VAL A 1 93 ? -15.319 2.739 27.562 1.00 89.31 93 VAL A O 1
ATOM 743 N N . ALA A 1 94 ? -15.578 3.916 29.460 1.00 89.06 94 ALA A N 1
ATOM 744 C CA . ALA A 1 94 ? -15.383 5.219 28.828 1.00 89.06 94 ALA A CA 1
ATOM 745 C C . ALA A 1 94 ? -13.987 5.337 28.191 1.00 89.06 94 ALA A C 1
ATOM 747 O O . ALA A 1 94 ? -13.880 5.711 27.023 1.00 89.06 94 ALA A O 1
ATOM 748 N N . GLU A 1 95 ? -12.939 4.938 28.915 1.00 89.69 95 GLU A N 1
ATOM 749 C CA . GLU A 1 95 ? -11.560 4.935 28.415 1.00 89.69 95 GLU A CA 1
ATOM 750 C C . GLU A 1 95 ? -11.386 3.971 27.230 1.00 89.69 95 GLU A C 1
ATOM 752 O O . GLU A 1 95 ? -10.795 4.331 26.209 1.00 89.69 95 GLU A O 1
ATOM 757 N N . ALA A 1 96 ? -11.974 2.771 27.306 1.00 85.56 96 ALA A N 1
ATOM 758 C CA . ALA A 1 96 ? -11.951 1.797 26.215 1.00 85.56 96 ALA A CA 1
ATOM 759 C C . ALA A 1 96 ? -12.629 2.331 24.944 1.00 85.56 96 ALA A C 1
ATOM 761 O O . ALA A 1 96 ? -12.140 2.112 23.833 1.00 85.56 96 ALA A O 1
ATOM 762 N N . LEU A 1 97 ? -13.767 3.016 25.092 1.00 85.00 97 LEU A N 1
ATOM 763 C CA . LEU A 1 97 ? -14.503 3.603 23.975 1.00 85.00 97 LEU A CA 1
ATOM 764 C C . LEU A 1 97 ? -13.734 4.763 23.337 1.00 85.00 97 LEU A C 1
ATOM 766 O O . LEU A 1 97 ? -13.677 4.833 22.109 1.00 85.00 97 LEU A O 1
ATOM 770 N N . GLU A 1 98 ? -13.108 5.627 24.136 1.00 88.00 98 GLU A N 1
ATOM 771 C CA . GLU A 1 98 ? -12.284 6.732 23.635 1.00 88.00 98 GLU A CA 1
ATOM 772 C C . GLU A 1 98 ? -11.047 6.217 22.884 1.00 88.00 98 GLU A C 1
ATOM 774 O O . GLU A 1 98 ? -10.806 6.604 21.735 1.00 88.00 98 GLU A O 1
ATOM 779 N N . ALA A 1 99 ? -10.303 5.280 23.483 1.00 84.94 99 ALA A N 1
ATOM 780 C CA . ALA A 1 99 ? -9.143 4.651 22.854 1.00 84.94 99 ALA A CA 1
ATOM 781 C C . ALA A 1 99 ? -9.522 3.963 21.534 1.00 84.94 99 ALA A C 1
ATOM 783 O O . ALA A 1 99 ? -8.819 4.084 20.526 1.00 84.94 99 ALA A O 1
ATOM 784 N N . ARG A 1 100 ? -10.681 3.296 21.511 1.00 83.44 100 ARG A N 1
ATOM 785 C CA . ARG A 1 100 ? -11.230 2.681 20.304 1.00 83.44 100 ARG A CA 1
ATOM 786 C C . ARG A 1 100 ? -11.603 3.708 19.243 1.00 83.44 100 ARG A C 1
ATOM 788 O O . ARG A 1 100 ? -11.251 3.515 18.087 1.00 83.44 100 ARG A O 1
ATOM 795 N N . GLN A 1 101 ? -12.295 4.783 19.603 1.00 86.19 101 GLN A N 1
ATOM 796 C CA . GLN A 1 101 ? -12.690 5.812 18.643 1.00 86.19 101 GLN A CA 1
ATOM 797 C C . GLN A 1 101 ? -11.469 6.473 18.000 1.00 86.19 101 GLN A C 1
ATOM 799 O O . GLN A 1 101 ? -11.447 6.697 16.786 1.00 86.19 101 GLN A O 1
ATOM 804 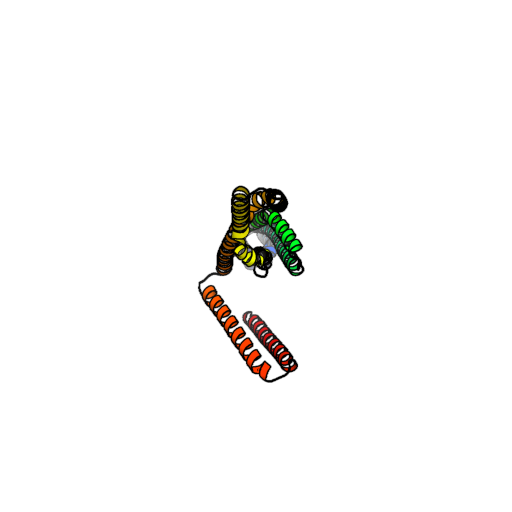N N . LYS A 1 102 ? -10.431 6.738 18.797 1.00 87.69 102 LYS A N 1
ATOM 805 C CA . LYS A 1 102 ? -9.153 7.246 18.302 1.00 87.69 102 LYS A CA 1
ATOM 806 C C . LYS A 1 102 ? -8.519 6.270 17.309 1.00 87.69 102 LYS A C 1
ATOM 808 O O . LYS A 1 102 ? -8.224 6.660 16.183 1.00 87.69 102 LYS A O 1
ATOM 813 N N . ARG A 1 103 ? -8.397 4.995 17.688 1.00 86.25 103 ARG A N 1
ATOM 814 C CA . ARG A 1 103 ? -7.882 3.926 16.821 1.00 86.25 103 ARG A CA 1
ATOM 815 C C . ARG A 1 103 ? -8.662 3.808 15.513 1.00 86.25 103 ARG A C 1
ATOM 817 O O . ARG A 1 103 ? -8.066 3.724 14.446 1.00 86.25 103 ARG A O 1
ATOM 824 N N . ASP A 1 104 ? -9.989 3.777 15.587 1.00 87.12 104 ASP A N 1
ATOM 825 C CA . ASP A 1 104 ? -10.848 3.604 14.416 1.00 87.12 104 ASP A CA 1
ATOM 826 C C . ASP A 1 104 ? -10.703 4.809 13.460 1.00 87.12 104 ASP A C 1
ATOM 828 O O . ASP A 1 104 ? -10.705 4.630 12.242 1.00 87.12 104 ASP A O 1
ATOM 832 N N . THR A 1 105 ? -10.475 6.015 13.998 1.00 90.31 105 THR A N 1
ATOM 833 C CA . THR A 1 105 ? -10.159 7.223 13.213 1.00 90.31 105 THR A CA 1
ATOM 834 C C . THR A 1 105 ? -8.791 7.112 12.531 1.00 90.31 105 THR A C 1
ATOM 836 O O . THR A 1 105 ? -8.697 7.302 11.320 1.00 90.31 105 THR A O 1
ATOM 839 N N . GLU A 1 106 ? -7.746 6.735 13.275 1.00 89.62 106 GLU A N 1
ATOM 840 C CA . GLU A 1 106 ? -6.391 6.526 12.738 1.00 89.62 106 GLU A CA 1
ATOM 841 C C . GLU A 1 106 ? -6.378 5.463 11.625 1.00 89.62 106 GLU A C 1
ATOM 843 O O . GLU A 1 106 ? -5.782 5.658 10.563 1.00 89.62 106 GLU A O 1
ATOM 848 N N . LEU A 1 107 ? -7.076 4.341 11.834 1.00 90.88 107 LEU A N 1
ATOM 849 C CA . LEU A 1 107 ? -7.182 3.267 10.849 1.00 90.88 107 LEU A CA 1
ATOM 850 C C . LEU A 1 107 ? -7.977 3.698 9.612 1.00 90.88 107 LEU A C 1
ATOM 852 O O . LEU A 1 107 ? -7.590 3.347 8.498 1.00 90.88 107 LEU A O 1
ATOM 856 N N . ALA A 1 108 ? -9.058 4.465 9.775 1.00 91.88 108 ALA A N 1
ATOM 857 C CA . ALA A 1 108 ? -9.830 4.987 8.648 1.00 91.88 108 ALA A CA 1
ATOM 858 C C . ALA A 1 108 ? -8.987 5.918 7.763 1.00 91.88 108 ALA A C 1
ATOM 860 O O . ALA A 1 108 ? -9.006 5.791 6.535 1.00 91.88 108 ALA A O 1
ATOM 861 N N . GLU A 1 109 ? -8.206 6.812 8.374 1.00 91.81 109 GLU A N 1
ATOM 862 C CA . GLU A 1 109 ? -7.260 7.664 7.652 1.00 91.81 109 GLU A CA 1
ATOM 863 C C . GLU A 1 109 ? -6.200 6.831 6.928 1.00 91.81 109 GLU A C 1
ATOM 865 O O . GLU A 1 109 ? -5.960 7.042 5.737 1.00 91.81 109 GLU A O 1
ATOM 870 N N . PHE A 1 110 ? -5.617 5.839 7.606 1.00 92.38 110 PHE A N 1
ATOM 871 C CA . PHE A 1 110 ? -4.651 4.926 7.003 1.00 92.38 110 PHE A CA 1
ATOM 872 C C . PHE A 1 110 ? -5.218 4.210 5.769 1.00 92.38 110 PHE A C 1
ATOM 874 O O . PHE A 1 110 ? -4.594 4.247 4.706 1.00 92.38 110 PHE A O 1
ATOM 881 N N . PHE A 1 111 ? -6.396 3.586 5.874 1.00 93.50 111 PHE A N 1
ATOM 882 C CA . PHE A 1 111 ? -6.995 2.863 4.749 1.00 93.50 111 PHE A CA 1
ATOM 883 C C . PHE A 1 111 ? -7.285 3.795 3.572 1.00 93.50 111 PHE A C 1
ATOM 885 O O . PHE A 1 111 ? -6.983 3.442 2.433 1.00 93.50 111 PHE A O 1
ATOM 892 N N . ALA A 1 112 ? -7.778 5.007 3.835 1.00 92.81 112 ALA A N 1
ATOM 893 C CA . ALA A 1 112 ? -8.026 5.993 2.789 1.00 92.81 112 ALA A CA 1
ATOM 894 C C . ALA A 1 112 ? -6.735 6.430 2.075 1.00 92.81 112 ALA A C 1
ATOM 896 O O . ALA A 1 112 ? -6.728 6.605 0.855 1.00 92.81 112 ALA A O 1
ATOM 897 N N . GLN A 1 113 ? -5.635 6.615 2.808 1.00 90.81 113 GLN A N 1
ATOM 898 C CA . GLN A 1 113 ? -4.345 6.978 2.212 1.00 90.81 113 GLN A CA 1
ATOM 899 C C . GLN A 1 113 ? -3.704 5.808 1.457 1.00 90.81 113 GLN A C 1
ATOM 901 O O . GLN A 1 113 ? -3.176 6.008 0.363 1.00 90.81 113 GLN A O 1
ATOM 906 N N . SER A 1 114 ? -3.799 4.590 1.997 1.00 90.31 114 SER A N 1
ATOM 907 C CA . SER A 1 114 ? -3.345 3.372 1.321 1.00 90.31 114 SER A CA 1
ATOM 908 C C . SER A 1 114 ? -4.086 3.172 -0.005 1.00 90.31 114 SER A C 1
ATOM 910 O O . SER A 1 114 ? -3.465 2.992 -1.051 1.00 90.31 114 SER A O 1
ATOM 912 N N . GLU A 1 115 ? -5.412 3.326 -0.010 1.00 91.88 115 GLU A N 1
ATOM 913 C CA . GLU A 1 115 ? -6.215 3.199 -1.227 1.00 91.88 115 GLU A CA 1
ATOM 914 C C . GLU A 1 115 ? -5.858 4.265 -2.274 1.00 91.88 115 GLU A C 1
ATOM 916 O O . GLU A 1 115 ? -5.734 3.951 -3.461 1.00 91.88 115 GLU A O 1
ATOM 921 N N . LYS A 1 116 ? -5.646 5.522 -1.854 1.00 90.94 116 LYS A N 1
ATOM 922 C CA . LYS A 1 116 ? -5.184 6.596 -2.750 1.00 90.94 116 LYS A CA 1
ATOM 923 C C . LYS A 1 116 ? -3.854 6.244 -3.409 1.00 90.94 116 LYS A C 1
ATOM 925 O O . LYS A 1 116 ? -3.716 6.438 -4.615 1.00 90.94 116 LYS A O 1
ATOM 930 N N . LEU A 1 117 ? -2.904 5.710 -2.642 1.00 87.25 117 LEU A N 1
ATOM 931 C CA . LEU A 1 117 ? -1.612 5.273 -3.164 1.00 87.25 117 LEU A CA 1
ATOM 932 C C . LEU A 1 117 ? -1.775 4.134 -4.177 1.00 87.25 117 LEU A C 1
ATOM 934 O O . LEU A 1 117 ? -1.233 4.219 -5.279 1.00 87.25 117 LEU A O 1
ATOM 938 N N . CYS A 1 118 ? -2.550 3.102 -3.837 1.00 89.62 118 CYS A N 1
ATOM 939 C CA . CYS A 1 118 ? -2.823 1.978 -4.732 1.00 89.62 118 CYS A CA 1
ATOM 940 C C . CYS A 1 118 ? -3.469 2.443 -6.042 1.00 89.62 118 CYS A C 1
ATOM 942 O O . CYS A 1 118 ? -3.071 2.009 -7.124 1.00 89.62 118 CYS A O 1
ATOM 944 N N . ARG A 1 119 ? -4.455 3.345 -5.958 1.00 92.69 119 ARG A N 1
ATOM 945 C CA . ARG A 1 119 ? -5.143 3.908 -7.124 1.00 92.69 119 ARG A CA 1
ATOM 946 C C . ARG A 1 119 ? -4.188 4.697 -8.007 1.00 92.69 119 ARG A C 1
ATOM 948 O O . ARG A 1 119 ? -4.117 4.419 -9.198 1.00 92.69 119 ARG A O 1
ATOM 955 N N . TRP A 1 120 ? -3.404 5.595 -7.416 1.00 91.06 120 TRP A N 1
ATOM 956 C CA . TRP A 1 120 ? -2.401 6.361 -8.148 1.00 91.06 120 TRP A CA 1
ATOM 957 C C . TRP A 1 120 ? -1.390 5.440 -8.846 1.00 91.06 120 TRP A C 1
ATOM 959 O O . TRP A 1 120 ? -1.113 5.632 -10.026 1.00 91.06 120 TRP A O 1
ATOM 969 N N . CYS A 1 121 ? -0.900 4.387 -8.176 1.00 88.50 121 CYS A N 1
ATOM 970 C CA . CYS A 1 121 ? 0.024 3.428 -8.794 1.00 88.50 121 CYS A CA 1
ATOM 971 C C . CYS A 1 121 ? -0.602 2.730 -10.011 1.00 88.50 121 CYS A C 1
ATOM 973 O O . CYS A 1 121 ? 0.042 2.609 -11.052 1.00 88.50 121 CYS A O 1
ATOM 975 N N . ARG A 1 122 ? -1.866 2.301 -9.903 1.00 90.56 122 ARG A N 1
ATOM 976 C CA . ARG A 1 122 ? -2.610 1.678 -11.011 1.00 90.56 122 ARG A CA 1
ATOM 977 C C . ARG A 1 122 ? -2.826 2.643 -12.176 1.00 90.56 122 ARG A C 1
ATOM 979 O O . ARG A 1 122 ? -2.678 2.233 -13.321 1.00 90.56 122 ARG A O 1
ATOM 986 N N . GLU A 1 123 ? -3.137 3.906 -11.896 1.00 92.12 123 GLU A N 1
ATOM 987 C CA . GLU A 1 123 ? -3.266 4.950 -12.919 1.00 92.12 123 GLU A CA 1
ATOM 988 C C . GLU A 1 123 ? -1.942 5.165 -13.663 1.00 92.12 123 GLU A C 1
ATOM 990 O O . GLU A 1 123 ? -1.935 5.209 -14.891 1.00 92.12 123 GLU A O 1
ATOM 995 N N . GLN A 1 124 ? -0.810 5.220 -12.951 1.00 89.19 124 GLN A N 1
ATOM 996 C CA . GLN A 1 124 ? 0.502 5.361 -13.593 1.00 89.19 124 GLN A CA 1
ATOM 997 C C . GLN A 1 124 ? 0.869 4.144 -14.453 1.00 89.19 124 GLN A C 1
ATOM 999 O O . GLN A 1 124 ? 1.381 4.311 -15.560 1.00 89.19 124 GLN A O 1
ATOM 1004 N N . LEU A 1 125 ? 0.572 2.929 -13.982 1.00 87.44 125 LEU A N 1
ATOM 1005 C CA . LEU A 1 125 ? 0.761 1.701 -14.761 1.00 87.44 125 LEU A CA 1
ATOM 1006 C C . LEU A 1 125 ? -0.082 1.714 -16.043 1.00 87.44 125 LEU A C 1
ATOM 1008 O O . LEU A 1 125 ? 0.449 1.479 -17.126 1.00 87.44 125 LEU A O 1
ATOM 1012 N N . ALA A 1 126 ? -1.368 2.056 -15.934 1.00 88.88 126 ALA A N 1
ATOM 1013 C CA . ALA A 1 126 ? -2.266 2.139 -17.082 1.00 88.88 126 ALA A CA 1
ATOM 1014 C C . ALA A 1 126 ? -1.805 3.200 -18.096 1.00 88.88 126 ALA A C 1
ATOM 1016 O O . ALA A 1 126 ? -1.782 2.933 -19.297 1.00 88.88 126 ALA A O 1
ATOM 1017 N N . ASN A 1 127 ? -1.377 4.376 -17.623 1.00 86.88 127 ASN A N 1
ATOM 1018 C CA . ASN A 1 127 ? -0.833 5.427 -18.483 1.00 86.88 127 ASN A CA 1
ATOM 1019 C C . ASN A 1 127 ? 0.394 4.927 -19.254 1.00 86.88 127 ASN A C 1
ATOM 1021 O O . ASN A 1 127 ? 0.447 5.054 -20.476 1.00 86.88 127 ASN A O 1
ATOM 1025 N N . MET A 1 128 ? 1.342 4.292 -18.564 1.00 84.50 128 MET A N 1
ATOM 1026 C CA . MET A 1 128 ? 2.542 3.729 -19.182 1.00 84.50 128 MET A CA 1
ATOM 1027 C C . MET A 1 128 ? 2.229 2.646 -20.224 1.00 84.50 128 MET A C 1
ATOM 1029 O O . MET A 1 128 ? 2.917 2.563 -21.242 1.00 84.50 128 MET A O 1
ATOM 1033 N N . ASP A 1 129 ? 1.191 1.835 -20.011 1.00 82.56 129 ASP A N 1
ATOM 1034 C CA . ASP A 1 129 ? 0.787 0.809 -20.973 1.00 82.56 129 ASP A CA 1
ATOM 1035 C C . ASP A 1 129 ? 0.255 1.386 -22.285 1.00 82.56 129 ASP A C 1
ATOM 1037 O O . ASP A 1 129 ? 0.520 0.809 -23.344 1.00 82.56 129 ASP A O 1
ATOM 1041 N N . THR A 1 130 ? -0.411 2.543 -22.235 1.00 84.56 130 THR A N 1
ATOM 1042 C CA . THR A 1 130 ? -0.914 3.237 -23.433 1.00 84.56 130 THR A CA 1
ATOM 1043 C C . THR A 1 130 ? 0.180 3.928 -24.251 1.00 84.56 130 THR A C 1
ATOM 1045 O O . THR A 1 130 ? -0.025 4.205 -25.432 1.00 84.56 130 THR A O 1
ATOM 1048 N N . MET A 1 131 ? 1.354 4.181 -23.664 1.00 81.44 131 MET A N 1
ATOM 1049 C CA . MET A 1 131 ? 2.454 4.858 -24.349 1.00 81.44 131 MET A CA 1
ATOM 1050 C C . MET A 1 131 ? 3.238 3.890 -25.243 1.00 81.44 131 MET A C 1
ATOM 1052 O O . MET A 1 131 ? 3.800 2.888 -24.780 1.00 81.44 131 MET A O 1
ATOM 1056 N N . THR A 1 132 ? 3.293 4.219 -26.535 1.00 74.69 132 THR A N 1
ATOM 1057 C CA . THR A 1 132 ? 3.996 3.446 -27.572 1.00 74.69 132 THR A CA 1
ATOM 1058 C C . THR A 1 132 ? 5.232 4.151 -28.120 1.00 74.69 132 THR A C 1
ATOM 1060 O O . THR A 1 132 ? 6.149 3.484 -28.593 1.00 74.69 132 THR A O 1
ATOM 1063 N N . GLU A 1 133 ? 5.263 5.485 -28.081 1.00 76.88 133 GLU A N 1
ATOM 1064 C CA . GLU A 1 133 ? 6.370 6.272 -28.626 1.00 76.88 133 GLU A CA 1
ATOM 1065 C C . GLU A 1 133 ? 7.522 6.398 -27.612 1.00 76.88 133 GLU A C 1
ATOM 1067 O O . GLU A 1 133 ? 7.270 6.709 -26.444 1.00 76.88 133 GLU A O 1
ATOM 1072 N N . PRO A 1 134 ? 8.782 6.179 -28.038 1.00 71.81 134 PRO A N 1
ATOM 1073 C CA . PRO A 1 134 ? 9.961 6.249 -27.176 1.00 71.81 134 PRO A CA 1
ATOM 1074 C C . PRO A 1 134 ? 10.089 7.524 -26.342 1.00 71.81 134 PRO A C 1
ATOM 1076 O O . PRO A 1 134 ? 10.351 7.437 -25.142 1.00 71.81 134 PRO A O 1
ATOM 1079 N N . ASP A 1 135 ? 9.881 8.682 -26.966 1.00 72.12 135 ASP A N 1
ATOM 1080 C CA . ASP A 1 135 ? 10.102 9.990 -26.345 1.00 72.12 135 ASP A CA 1
ATOM 1081 C C . ASP A 1 135 ? 9.090 10.234 -25.217 1.00 72.12 135 ASP A C 1
ATOM 1083 O O . ASP A 1 135 ? 9.470 10.577 -24.098 1.00 72.12 135 ASP A O 1
ATOM 1087 N N . HIS A 1 136 ? 7.815 9.910 -25.457 1.00 79.88 136 HIS A N 1
ATOM 1088 C CA . HIS A 1 136 ? 6.758 10.007 -24.448 1.00 79.88 136 HIS A CA 1
ATOM 1089 C C . HIS A 1 136 ? 7.024 9.120 -23.227 1.00 79.88 136 HIS A C 1
ATOM 1091 O O . HIS A 1 136 ? 6.770 9.528 -22.094 1.00 79.88 136 HIS A O 1
ATOM 1097 N N . VAL A 1 137 ? 7.563 7.912 -23.425 1.00 77.12 137 VAL A N 1
ATOM 1098 C CA . VAL A 1 137 ? 7.897 7.039 -22.292 1.00 77.12 137 VAL A CA 1
ATOM 1099 C C . VAL A 1 137 ? 9.109 7.561 -21.528 1.00 77.12 137 VAL A C 1
ATOM 1101 O O . VAL A 1 137 ? 9.124 7.461 -20.302 1.00 77.12 137 VAL A O 1
ATOM 1104 N N . GLN A 1 138 ? 10.112 8.125 -22.204 1.00 75.88 138 GLN A N 1
ATOM 1105 C CA . GLN A 1 138 ? 11.262 8.732 -21.529 1.00 75.88 138 GLN A CA 1
ATOM 1106 C C . GLN A 1 138 ? 10.839 9.924 -20.665 1.00 75.88 138 GLN A C 1
ATOM 1108 O O . GLN A 1 138 ? 11.219 9.980 -19.495 1.00 75.88 138 GLN A O 1
ATOM 1113 N N . GLU A 1 139 ? 10.010 10.824 -21.201 1.00 80.12 139 GLU A N 1
ATOM 1114 C CA . GLU A 1 139 ? 9.467 11.965 -20.456 1.00 80.12 139 GLU A CA 1
ATOM 1115 C C . GLU A 1 139 ? 8.626 11.511 -19.258 1.00 80.12 139 GLU A C 1
ATOM 1117 O O . GLU A 1 139 ? 8.830 11.981 -18.136 1.00 80.12 139 GLU A O 1
ATOM 1122 N N . PHE A 1 140 ? 7.736 10.537 -19.462 1.00 84.00 140 PHE A N 1
ATOM 1123 C CA . PHE A 1 140 ? 6.913 9.982 -18.390 1.00 84.00 140 PHE A CA 1
ATOM 1124 C C . PHE A 1 140 ? 7.754 9.329 -17.286 1.00 84.00 140 PHE A C 1
ATOM 1126 O O . PHE A 1 140 ? 7.537 9.585 -16.100 1.00 84.00 140 PHE A O 1
ATOM 1133 N N . CYS A 1 141 ? 8.744 8.511 -17.655 1.00 80.06 141 CYS A N 1
ATOM 1134 C CA . CYS A 1 141 ? 9.649 7.889 -16.689 1.00 80.06 141 CYS A CA 1
ATOM 1135 C C . CYS A 1 141 ? 10.469 8.943 -15.932 1.00 80.06 141 CYS A C 1
ATOM 1137 O O . CYS A 1 141 ? 10.674 8.795 -14.728 1.00 80.06 141 CYS A O 1
ATOM 1139 N N . GLY A 1 142 ? 10.901 10.014 -16.607 1.00 79.06 142 GLY A N 1
ATOM 1140 C CA . GLY A 1 142 ? 11.569 11.155 -15.980 1.00 79.06 142 GLY A CA 1
ATOM 1141 C C . GLY A 1 142 ? 10.697 11.822 -14.914 1.00 79.06 142 GLY A C 1
ATOM 1142 O O . GLY A 1 142 ? 11.117 11.941 -13.764 1.00 79.06 142 GLY A O 1
ATOM 1143 N N . ALA A 1 143 ? 9.448 12.152 -15.253 1.00 83.12 143 ALA A N 1
ATOM 1144 C CA . ALA A 1 143 ? 8.489 12.742 -14.315 1.00 83.12 143 ALA A CA 1
ATOM 1145 C C . ALA A 1 143 ? 8.172 11.817 -13.120 1.00 83.12 143 ALA A C 1
ATOM 1147 O O . ALA A 1 143 ? 8.002 12.271 -11.981 1.00 83.12 143 ALA A O 1
ATOM 1148 N N . LEU A 1 144 ? 8.126 10.500 -13.349 1.00 81.38 144 LEU A N 1
ATOM 1149 C CA . LEU A 1 144 ? 7.922 9.522 -12.281 1.00 81.38 144 LEU A CA 1
ATOM 1150 C C . LEU A 1 144 ? 9.119 9.466 -11.317 1.00 81.38 144 LEU A C 1
ATOM 1152 O O . LEU A 1 144 ? 8.927 9.387 -10.102 1.00 81.38 144 LEU A O 1
ATOM 1156 N N . ILE A 1 145 ? 10.349 9.543 -11.841 1.00 79.62 145 ILE A N 1
ATOM 1157 C CA . ILE A 1 145 ? 11.579 9.588 -11.035 1.00 79.62 145 ILE A CA 1
ATOM 1158 C C . ILE A 1 145 ? 11.594 10.834 -10.146 1.00 79.62 145 ILE A C 1
ATOM 1160 O O . ILE A 1 145 ? 11.924 10.732 -8.965 1.00 79.62 145 ILE A O 1
ATOM 1164 N N . GLU A 1 146 ? 11.183 11.991 -10.665 1.00 81.50 146 GLU A N 1
ATOM 1165 C CA . GLU A 1 146 ? 11.076 13.221 -9.868 1.00 81.50 146 GLU A CA 1
ATOM 1166 C C . GLU A 1 146 ? 10.029 13.108 -8.750 1.00 81.50 146 GLU A C 1
ATOM 1168 O O . GLU A 1 146 ? 10.204 13.658 -7.662 1.00 81.50 146 GLU A O 1
ATOM 1173 N N . SER A 1 147 ? 8.965 12.338 -8.984 1.00 80.44 147 SER A N 1
ATOM 1174 C CA . SER A 1 147 ? 7.904 12.090 -8.001 1.00 80.44 147 SER A CA 1
ATOM 1175 C C . SER A 1 147 ? 8.303 11.067 -6.924 1.00 80.44 147 SER A C 1
ATOM 1177 O O . SER A 1 147 ? 7.709 11.031 -5.840 1.00 80.44 147 SER A O 1
ATOM 1179 N N . TYR A 1 148 ? 9.320 10.240 -7.186 1.00 81.19 148 TYR A N 1
ATOM 1180 C CA . TYR A 1 148 ? 9.720 9.125 -6.325 1.00 81.19 148 TYR A CA 1
ATOM 1181 C C . TYR A 1 148 ? 10.097 9.524 -4.885 1.00 81.19 148 TYR A C 1
ATOM 1183 O O . TYR A 1 148 ? 9.591 8.883 -3.959 1.00 81.19 148 TYR A O 1
ATOM 1191 N N . PRO A 1 149 ? 10.921 10.564 -4.625 1.00 81.12 149 PRO A N 1
ATOM 1192 C CA . PRO A 1 149 ? 11.310 10.930 -3.261 1.00 81.12 149 PRO A CA 1
ATOM 1193 C C . PRO A 1 149 ? 10.106 11.287 -2.384 1.00 81.12 149 PRO A C 1
ATOM 1195 O O . PRO A 1 149 ? 10.011 10.848 -1.236 1.00 81.12 149 PRO A O 1
ATOM 1198 N N . THR A 1 150 ? 9.155 12.032 -2.948 1.00 84.62 150 THR A N 1
ATOM 1199 C CA . THR A 1 150 ? 7.918 12.430 -2.268 1.00 84.62 150 THR A CA 1
ATOM 1200 C C . THR A 1 150 ? 7.073 11.210 -1.926 1.00 84.62 150 THR A C 1
ATOM 1202 O O . THR A 1 150 ? 6.655 11.038 -0.782 1.00 84.62 150 THR A O 1
ATOM 1205 N N . MET A 1 151 ? 6.877 10.314 -2.891 1.00 78.44 151 MET A N 1
ATOM 1206 C CA . MET A 1 151 ? 6.075 9.106 -2.704 1.00 78.44 151 MET A CA 1
ATOM 1207 C C . MET A 1 151 ? 6.716 8.121 -1.721 1.00 78.44 151 MET A C 1
ATOM 1209 O O . MET A 1 151 ? 6.031 7.585 -0.850 1.00 78.44 151 MET A O 1
ATOM 1213 N N . SER A 1 152 ? 8.038 7.952 -1.777 1.00 80.75 152 SER A N 1
ATOM 1214 C CA . SER A 1 152 ? 8.787 7.134 -0.821 1.00 80.75 152 SER A CA 1
ATOM 1215 C C . SER A 1 152 ? 8.708 7.699 0.603 1.00 80.75 152 SER A C 1
ATOM 1217 O O . SER A 1 152 ? 8.628 6.932 1.568 1.00 80.75 152 SER A O 1
ATOM 1219 N N . SER A 1 153 ? 8.716 9.028 0.753 1.00 82.88 153 SER A N 1
ATOM 1220 C CA . SER A 1 153 ? 8.514 9.695 2.044 1.00 82.88 153 SER A CA 1
ATOM 1221 C C . SER A 1 153 ? 7.100 9.453 2.577 1.00 82.88 153 SER A C 1
ATOM 1223 O O . SER A 1 153 ? 6.939 9.002 3.712 1.00 82.88 153 SER A O 1
ATOM 1225 N N . ASN A 1 154 ? 6.079 9.643 1.736 1.00 81.25 154 ASN A N 1
ATOM 1226 C CA . ASN A 1 154 ? 4.678 9.400 2.088 1.00 81.25 154 ASN A CA 1
ATOM 1227 C C . ASN A 1 154 ? 4.442 7.945 2.520 1.00 81.25 154 ASN A C 1
ATOM 1229 O O . ASN A 1 154 ? 3.805 7.703 3.544 1.00 81.25 154 ASN A O 1
ATOM 1233 N N . PHE A 1 155 ? 5.011 6.976 1.798 1.00 81.31 155 PHE A N 1
ATOM 1234 C CA . PHE A 1 155 ? 4.925 5.561 2.164 1.00 81.31 155 PHE A CA 1
ATOM 1235 C C . PHE A 1 155 ? 5.616 5.266 3.503 1.00 81.31 155 PHE A C 1
ATOM 1237 O O . PHE A 1 155 ? 5.083 4.544 4.343 1.00 81.31 155 PHE A O 1
ATOM 1244 N N . SER A 1 156 ? 6.777 5.879 3.747 1.00 83.62 156 SER A N 1
ATOM 1245 C CA . SER A 1 156 ? 7.498 5.735 5.019 1.00 83.62 156 SER A CA 1
ATOM 1246 C C . SER A 1 156 ? 6.718 6.321 6.200 1.00 83.62 156 SER A C 1
ATOM 1248 O O . SER A 1 156 ? 6.729 5.751 7.290 1.00 83.62 156 SER A O 1
ATOM 1250 N N . LEU A 1 157 ? 6.034 7.452 5.999 1.00 84.50 157 LEU A N 1
ATOM 1251 C CA . LEU A 1 157 ? 5.149 8.050 7.001 1.00 84.50 157 LEU A CA 1
ATOM 1252 C C . LEU A 1 157 ? 3.933 7.159 7.279 1.00 84.50 157 LEU A C 1
ATOM 1254 O O . LEU A 1 157 ? 3.611 6.936 8.445 1.00 84.50 157 LEU A O 1
ATOM 1258 N N . LEU A 1 158 ? 3.320 6.592 6.235 1.00 83.00 158 LEU A N 1
ATOM 1259 C CA . LEU A 1 158 ? 2.229 5.627 6.381 1.00 83.00 158 LEU A CA 1
ATOM 1260 C C . LEU A 1 158 ? 2.670 4.415 7.200 1.00 83.00 158 LEU A C 1
ATOM 1262 O O . LEU A 1 158 ? 2.014 4.086 8.183 1.00 83.00 158 LEU A O 1
ATOM 1266 N N . LEU A 1 159 ? 3.817 3.814 6.875 1.00 84.62 159 LEU A N 1
ATOM 1267 C CA . LEU A 1 159 ? 4.355 2.668 7.609 1.00 84.62 159 LEU A CA 1
ATOM 1268 C C . LEU A 1 159 ? 4.591 2.986 9.096 1.00 84.62 159 LEU A C 1
ATOM 1270 O O . LEU A 1 159 ? 4.216 2.196 9.959 1.00 84.62 159 LEU A O 1
ATOM 1274 N N . LYS A 1 160 ? 5.166 4.158 9.402 1.00 85.31 160 LYS A N 1
ATOM 1275 C CA . LYS A 1 160 ? 5.381 4.609 10.788 1.00 85.31 160 LYS A CA 1
ATOM 1276 C C . LYS A 1 160 ? 4.069 4.785 11.547 1.00 85.31 160 LYS A C 1
ATOM 1278 O O . LYS A 1 160 ? 3.993 4.403 12.709 1.00 85.31 160 LYS A O 1
ATOM 1283 N N . SER A 1 161 ? 3.041 5.334 10.896 1.00 85.31 161 SER A N 1
ATOM 1284 C CA . SER A 1 161 ? 1.737 5.560 11.534 1.00 85.31 161 SER A CA 1
ATOM 1285 C C . SER A 1 161 ? 1.053 4.262 11.965 1.00 85.31 161 SER A C 1
ATOM 1287 O O . SER A 1 161 ? 0.320 4.259 12.950 1.00 85.31 161 SER A O 1
ATOM 1289 N N . VAL A 1 162 ? 1.342 3.146 11.282 1.00 87.88 162 VAL A N 1
ATOM 1290 C CA . VAL A 1 162 ? 0.711 1.853 11.565 1.00 87.88 162 VAL A CA 1
ATOM 1291 C C . VAL A 1 162 ? 1.626 0.800 12.189 1.00 87.88 162 VAL A C 1
ATOM 1293 O O . VAL A 1 162 ? 1.204 -0.338 12.400 1.00 87.88 162 VAL A O 1
ATOM 1296 N N . GLU A 1 163 ? 2.857 1.167 12.545 1.00 87.50 163 GLU A N 1
ATOM 1297 C CA . GLU A 1 163 ? 3.833 0.277 13.183 1.00 87.50 163 GLU A CA 1
ATOM 1298 C C . GLU A 1 163 ? 3.267 -0.496 14.399 1.00 87.50 163 GLU A C 1
ATOM 1300 O O . GLU A 1 163 ? 3.524 -1.703 14.495 1.00 87.50 163 GLU A O 1
ATOM 1305 N N . PRO A 1 164 ? 2.458 0.108 15.300 1.00 85.62 164 PRO A N 1
ATOM 1306 C CA . PRO A 1 164 ? 1.863 -0.620 16.424 1.00 85.62 164 PRO A CA 1
ATOM 1307 C C . PRO A 1 164 ? 0.941 -1.767 15.981 1.00 85.62 164 PRO A C 1
ATOM 1309 O O . PRO A 1 164 ? 0.991 -2.859 16.548 1.00 85.62 164 PRO A O 1
ATOM 1312 N N . TYR A 1 165 ? 0.146 -1.552 14.930 1.00 85.50 165 TYR A N 1
ATOM 1313 C CA . TYR A 1 165 ? -0.789 -2.544 14.389 1.00 85.50 165 TYR A CA 1
ATOM 1314 C C . TYR A 1 165 ? -0.059 -3.678 13.667 1.00 85.50 165 TYR A C 1
ATOM 1316 O O . TYR A 1 165 ? -0.466 -4.837 13.759 1.00 85.50 165 TYR A O 1
ATOM 1324 N N . VAL A 1 166 ? 1.057 -3.365 13.003 1.00 84.00 166 VAL A N 1
ATOM 1325 C CA . VAL A 1 166 ? 1.930 -4.370 12.382 1.00 84.00 166 VAL A CA 1
ATOM 1326 C C . VAL A 1 166 ? 2.581 -5.252 13.449 1.00 84.00 166 VAL A C 1
ATOM 1328 O O . VAL A 1 166 ? 2.539 -6.474 13.333 1.00 84.00 166 VAL A O 1
ATOM 1331 N N . LYS A 1 167 ? 3.110 -4.664 14.534 1.00 83.75 167 LYS A N 1
ATOM 1332 C CA . LYS A 1 167 ? 3.670 -5.424 15.671 1.00 83.75 167 LYS A CA 1
ATOM 1333 C C . LYS A 1 167 ? 2.631 -6.323 16.343 1.00 83.75 167 LYS A C 1
ATOM 1335 O O . LYS A 1 167 ? 2.964 -7.418 16.788 1.00 83.75 167 LYS A O 1
ATOM 1340 N N . ALA A 1 168 ? 1.374 -5.884 16.385 1.00 79.50 168 ALA A N 1
ATOM 1341 C CA . ALA A 1 168 ? 0.258 -6.673 16.900 1.00 79.50 168 ALA A CA 1
ATOM 1342 C C . ALA A 1 168 ? -0.213 -7.790 15.943 1.00 79.50 168 ALA A C 1
ATOM 1344 O O . ALA A 1 168 ? -1.024 -8.631 16.350 1.00 79.50 168 ALA A O 1
ATOM 1345 N N . ASN A 1 169 ? 0.317 -7.825 14.713 1.00 80.75 169 ASN A N 1
ATOM 1346 C CA . ASN A 1 169 ? -0.103 -8.676 13.601 1.00 80.75 169 ASN A CA 1
ATOM 1347 C C . ASN A 1 169 ? -1.582 -8.486 13.222 1.00 80.75 169 ASN A C 1
ATOM 1349 O O . ASN A 1 169 ? -2.318 -9.448 13.007 1.00 80.75 169 ASN A O 1
ATOM 1353 N N . TYR A 1 170 ? -2.040 -7.232 13.181 1.00 83.94 170 TYR A N 1
ATOM 1354 C CA . TYR A 1 170 ? -3.414 -6.911 12.816 1.00 83.94 170 TYR A CA 1
ATOM 1355 C C . TYR A 1 170 ? -3.635 -7.096 11.306 1.00 83.94 170 TYR A C 1
ATOM 1357 O O . TYR A 1 170 ? -3.247 -6.261 10.484 1.00 83.94 170 TYR A O 1
ATOM 1365 N N . THR A 1 171 ? -4.278 -8.211 10.949 1.00 86.19 171 THR A N 1
ATOM 1366 C CA . THR A 1 171 ? -4.439 -8.707 9.573 1.00 86.19 171 THR A CA 1
ATOM 1367 C C . THR A 1 171 ? -4.901 -7.657 8.555 1.00 86.19 171 THR A C 1
ATOM 1369 O O . THR A 1 171 ? -4.283 -7.580 7.490 1.00 86.19 171 THR A O 1
ATOM 1372 N N . PRO A 1 172 ? -5.925 -6.818 8.824 1.00 88.94 172 PRO A N 1
ATOM 1373 C CA . PRO A 1 172 ? -6.392 -5.835 7.844 1.00 88.94 172 PRO A CA 1
ATOM 1374 C C . PRO A 1 172 ? -5.323 -4.804 7.460 1.00 88.94 172 PRO A C 1
ATOM 1376 O O . PRO A 1 172 ? -5.169 -4.486 6.282 1.00 88.94 172 PRO A O 1
ATOM 1379 N N . VAL A 1 173 ? -4.547 -4.324 8.438 1.00 88.69 173 VAL A N 1
ATOM 1380 C CA . VAL A 1 173 ? -3.445 -3.380 8.194 1.00 88.69 173 VAL A CA 1
ATOM 1381 C C . VAL A 1 173 ? -2.315 -4.066 7.436 1.00 88.69 173 VAL A C 1
ATOM 1383 O O . VAL A 1 173 ? -1.840 -3.524 6.440 1.00 88.69 173 VAL A O 1
ATOM 1386 N N . CYS A 1 174 ? -1.924 -5.277 7.847 1.00 85.50 174 CYS A N 1
ATOM 1387 C CA . CYS A 1 174 ? -0.878 -6.042 7.165 1.00 85.50 174 CYS A CA 1
ATOM 1388 C C . CYS A 1 174 ? -1.228 -6.306 5.691 1.00 85.50 174 CYS A C 1
ATOM 1390 O O . CYS A 1 174 ? -0.376 -6.137 4.821 1.00 85.50 174 CYS A O 1
ATOM 1392 N N . LYS A 1 175 ? -2.485 -6.666 5.397 1.00 87.31 175 LYS A N 1
ATOM 1393 C CA . LYS A 1 175 ? -2.970 -6.894 4.028 1.00 87.31 175 LYS A CA 1
ATOM 1394 C C . LYS A 1 175 ? -2.920 -5.616 3.189 1.00 87.31 175 LYS A C 1
ATOM 1396 O O . LYS A 1 175 ? -2.377 -5.640 2.089 1.00 87.31 175 LYS A O 1
ATOM 1401 N N . ALA A 1 176 ? -3.438 -4.506 3.716 1.00 88.62 176 ALA A N 1
ATOM 1402 C CA . ALA A 1 176 ? -3.451 -3.230 3.002 1.00 88.62 176 ALA A CA 1
ATOM 1403 C C . ALA A 1 176 ? -2.035 -2.693 2.737 1.00 88.62 176 ALA A C 1
ATOM 1405 O O . ALA A 1 176 ? -1.759 -2.195 1.648 1.00 88.62 176 ALA A O 1
ATOM 1406 N N . LEU A 1 177 ? -1.120 -2.823 3.706 1.00 86.88 177 LEU A N 1
ATOM 1407 C CA . LEU A 1 177 ? 0.288 -2.468 3.513 1.00 86.88 177 LEU A CA 1
ATOM 1408 C C . LEU A 1 177 ? 0.954 -3.333 2.448 1.00 86.88 177 LEU A C 1
ATOM 1410 O O . LEU A 1 177 ? 1.711 -2.809 1.636 1.00 86.88 177 LEU A O 1
ATOM 1414 N N . ARG A 1 178 ? 0.692 -4.645 2.457 1.00 85.81 178 ARG A N 1
ATOM 1415 C CA . ARG A 1 178 ? 1.261 -5.576 1.480 1.00 85.81 178 ARG A CA 1
ATOM 1416 C C . ARG A 1 178 ? 0.825 -5.215 0.063 1.00 85.81 178 ARG A C 1
ATOM 1418 O O . ARG A 1 178 ? 1.688 -5.052 -0.788 1.00 85.81 178 ARG A O 1
ATOM 1425 N N . GLU A 1 179 ? -0.470 -4.996 -0.156 1.00 87.12 179 GLU A N 1
ATOM 1426 C CA . GLU A 1 179 ? -1.006 -4.588 -1.462 1.00 87.12 179 GLU A CA 1
ATOM 1427 C C . GLU A 1 179 ? -0.393 -3.264 -1.946 1.00 87.12 179 GLU A C 1
ATOM 1429 O O . GLU A 1 179 ? 0.075 -3.167 -3.082 1.00 87.12 179 GLU A O 1
ATOM 1434 N N . ALA A 1 180 ? -0.342 -2.248 -1.077 1.00 85.88 180 ALA A N 1
ATOM 1435 C CA . ALA A 1 180 ? 0.256 -0.957 -1.414 1.00 85.88 180 ALA A CA 1
ATOM 1436 C C . ALA A 1 180 ? 1.748 -1.082 -1.750 1.00 85.88 180 ALA A C 1
ATOM 1438 O O . ALA A 1 180 ? 2.228 -0.468 -2.703 1.00 85.88 180 ALA A O 1
ATOM 1439 N N . ASN A 1 181 ? 2.475 -1.902 -0.991 1.00 83.56 181 ASN A N 1
ATOM 1440 C CA . ASN A 1 181 ? 3.888 -2.165 -1.211 1.00 83.56 181 ASN A CA 1
ATOM 1441 C C . ASN A 1 181 ? 4.134 -2.916 -2.528 1.00 83.56 181 ASN A C 1
ATOM 1443 O O . ASN A 1 181 ? 5.011 -2.531 -3.296 1.00 83.56 181 ASN A O 1
ATOM 1447 N N . GLU A 1 182 ? 3.350 -3.957 -2.811 1.00 84.00 182 GLU A N 1
ATOM 1448 C CA . GLU A 1 182 ? 3.417 -4.722 -4.058 1.00 84.00 182 GLU A CA 1
ATOM 1449 C C . GLU A 1 182 ? 3.171 -3.827 -5.272 1.00 84.00 182 GLU A C 1
ATOM 1451 O O . GLU A 1 182 ? 3.980 -3.833 -6.195 1.00 84.00 182 GLU A O 1
ATOM 1456 N N . LEU A 1 183 ? 2.120 -3.001 -5.254 1.00 84.06 183 LEU A N 1
ATOM 1457 C CA . LEU A 1 183 ? 1.827 -2.067 -6.345 1.00 84.06 183 LEU A CA 1
ATOM 1458 C C . LEU A 1 183 ? 2.915 -1.004 -6.513 1.00 84.06 183 LEU A C 1
ATOM 1460 O O . LEU A 1 183 ? 3.304 -0.699 -7.641 1.00 84.06 183 LEU A O 1
ATOM 1464 N N . TRP A 1 184 ? 3.425 -0.459 -5.408 1.00 83.00 184 TRP A N 1
ATOM 1465 C CA . TRP A 1 184 ? 4.502 0.527 -5.429 1.00 83.00 184 TRP A CA 1
ATOM 1466 C C . TRP A 1 184 ? 5.793 -0.044 -6.024 1.00 83.00 184 TRP A C 1
ATOM 1468 O O . TRP A 1 184 ? 6.447 0.611 -6.840 1.00 83.00 184 TRP A O 1
ATOM 1478 N N . PHE A 1 185 ? 6.163 -1.270 -5.651 1.00 80.44 185 PHE A N 1
ATOM 1479 C CA . PHE A 1 185 ? 7.320 -1.949 -6.231 1.00 80.44 185 PHE A CA 1
ATOM 1480 C C . PHE A 1 185 ? 7.083 -2.363 -7.679 1.00 80.44 185 PHE A C 1
ATOM 1482 O O . PHE A 1 185 ? 7.980 -2.205 -8.507 1.00 80.44 185 PHE A O 1
ATOM 1489 N N . TYR A 1 186 ? 5.892 -2.866 -7.997 1.00 81.44 186 TYR A N 1
ATOM 1490 C CA . TYR A 1 186 ? 5.539 -3.265 -9.351 1.00 81.44 186 TYR A CA 1
ATOM 1491 C C . TYR A 1 186 ? 5.636 -2.077 -10.310 1.00 81.44 186 TYR A C 1
ATOM 1493 O O . TYR A 1 186 ? 6.312 -2.189 -11.326 1.00 81.44 186 TYR A O 1
ATOM 1501 N N . LEU A 1 187 ? 5.106 -0.907 -9.934 1.00 83.38 187 LEU A N 1
ATOM 1502 C CA . LEU A 1 187 ? 5.267 0.331 -10.699 1.00 83.38 187 LEU A CA 1
ATOM 1503 C C . LEU A 1 187 ? 6.743 0.643 -10.985 1.00 83.38 187 LEU A C 1
ATOM 1505 O O . LEU A 1 187 ? 7.102 0.848 -12.139 1.00 83.38 187 LEU A O 1
ATOM 1509 N N . GLN A 1 188 ? 7.613 0.619 -9.971 1.00 79.50 188 GLN A N 1
ATOM 1510 C CA . GLN A 1 188 ? 9.045 0.888 -10.163 1.00 79.50 188 GLN A CA 1
ATOM 1511 C C . GLN A 1 188 ? 9.700 -0.100 -11.131 1.00 79.50 188 GLN A C 1
ATOM 1513 O O . GLN A 1 188 ? 10.456 0.307 -12.015 1.00 79.50 188 GLN A O 1
ATOM 1518 N N . VAL A 1 189 ? 9.420 -1.396 -10.968 1.00 79.38 189 VAL A N 1
ATOM 1519 C CA . VAL A 1 189 ? 9.974 -2.444 -11.832 1.00 79.38 189 VAL A CA 1
ATOM 1520 C C . VAL A 1 189 ? 9.490 -2.253 -13.259 1.00 79.38 189 VAL A C 1
ATOM 1522 O O . VAL A 1 189 ? 10.317 -2.228 -14.167 1.00 79.38 189 VAL A O 1
ATOM 1525 N N . THR A 1 190 ? 8.188 -2.061 -13.464 1.00 80.50 190 THR A N 1
ATOM 1526 C CA . THR A 1 190 ? 7.611 -1.891 -14.798 1.00 80.50 190 THR A CA 1
ATOM 1527 C C . THR A 1 190 ? 8.118 -0.615 -15.464 1.00 80.50 190 THR A C 1
ATOM 1529 O O . THR A 1 190 ? 8.467 -0.659 -16.638 1.00 80.50 190 THR A O 1
ATOM 1532 N N . THR A 1 191 ? 8.248 0.500 -14.740 1.00 78.31 191 THR A N 1
ATOM 1533 C CA . THR A 1 191 ? 8.832 1.741 -15.276 1.00 78.31 191 THR A CA 1
ATOM 1534 C C . THR A 1 191 ? 10.279 1.542 -15.701 1.00 78.31 191 THR A C 1
ATOM 1536 O O . THR A 1 191 ? 10.653 1.919 -16.810 1.00 78.31 191 THR A O 1
ATOM 1539 N N . LEU A 1 192 ? 11.094 0.893 -14.868 1.00 75.12 192 LEU A N 1
ATOM 1540 C CA . LEU A 1 192 ? 12.479 0.586 -15.216 1.00 75.12 192 LEU A CA 1
ATOM 1541 C C . LEU A 1 192 ? 12.571 -0.395 -16.394 1.00 75.12 192 LEU A C 1
ATOM 1543 O O . LEU A 1 192 ? 13.409 -0.211 -17.273 1.00 75.12 192 LEU A O 1
ATOM 1547 N N . GLU A 1 193 ? 11.712 -1.416 -16.447 1.00 76.50 193 GLU A N 1
ATOM 1548 C CA . GLU A 1 193 ? 11.599 -2.340 -17.580 1.00 76.50 193 GLU A CA 1
ATOM 1549 C C . GLU A 1 193 ? 11.226 -1.598 -18.860 1.00 76.50 193 GLU A C 1
ATOM 1551 O O . GLU A 1 193 ? 11.939 -1.734 -19.850 1.00 76.50 193 GLU A O 1
ATOM 1556 N N . ARG A 1 194 ? 10.197 -0.749 -18.839 1.00 76.62 194 ARG A N 1
ATOM 1557 C CA . ARG A 1 194 ? 9.743 0.029 -19.999 1.00 76.62 194 ARG A CA 1
ATOM 1558 C C . ARG A 1 194 ? 10.823 0.993 -20.492 1.00 76.62 194 ARG A C 1
ATOM 1560 O O . ARG A 1 194 ? 11.116 1.019 -21.685 1.00 76.62 194 ARG A O 1
ATOM 1567 N N . LEU A 1 195 ? 11.463 1.726 -19.580 1.00 74.94 195 LEU A N 1
ATOM 1568 C CA . LEU A 1 195 ? 12.551 2.644 -19.907 1.00 74.94 195 LEU A CA 1
ATOM 1569 C C . LEU A 1 195 ? 13.759 1.895 -20.475 1.00 74.94 195 LEU A C 1
ATOM 1571 O O . LEU A 1 195 ? 14.289 2.278 -21.515 1.00 74.94 195 LEU A O 1
ATOM 1575 N N . SER A 1 196 ? 14.172 0.798 -19.833 1.00 70.94 196 SER A N 1
ATOM 1576 C CA . SER A 1 196 ? 15.284 -0.029 -20.311 1.00 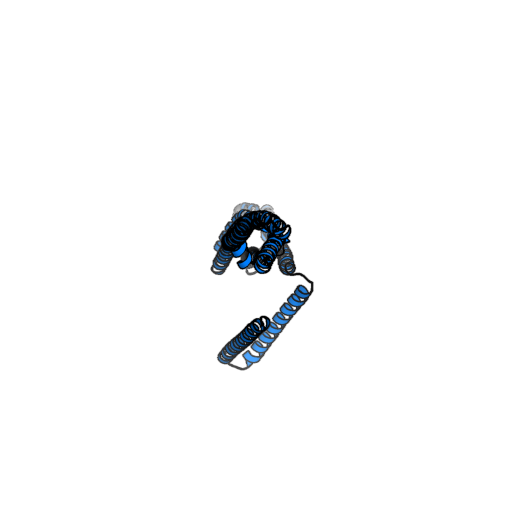70.94 196 SER A CA 1
ATOM 1577 C C . SER A 1 196 ? 14.985 -0.615 -21.688 1.00 70.94 196 SER A C 1
ATOM 1579 O O . SER A 1 196 ? 15.834 -0.577 -22.571 1.00 70.94 196 SER A O 1
ATOM 1581 N N . ARG A 1 197 ? 13.757 -1.089 -21.903 1.00 71.75 197 ARG A N 1
ATOM 1582 C CA . ARG A 1 197 ? 13.290 -1.618 -23.174 1.00 71.75 197 ARG A CA 1
ATOM 1583 C C . ARG A 1 197 ? 13.416 -0.561 -24.261 1.00 71.75 197 ARG A C 1
ATOM 1585 O O . ARG A 1 197 ? 13.970 -0.831 -25.309 1.00 71.75 197 ARG A O 1
ATOM 1592 N N . ILE A 1 198 ? 12.995 0.667 -24.006 1.00 67.75 198 ILE A N 1
ATOM 1593 C CA . ILE A 1 198 ? 13.043 1.733 -25.010 1.00 67.75 198 ILE A CA 1
ATOM 1594 C C . ILE A 1 198 ? 14.472 2.216 -25.269 1.00 67.75 198 ILE A C 1
ATOM 1596 O O . ILE A 1 198 ? 14.878 2.334 -26.423 1.00 67.75 198 ILE A O 1
ATOM 1600 N N . LEU A 1 199 ? 15.270 2.420 -24.220 1.00 64.19 199 LEU A N 1
ATOM 1601 C CA . LEU A 1 199 ? 16.672 2.832 -24.352 1.00 64.19 199 LEU A CA 1
ATOM 1602 C C . LEU A 1 199 ? 17.542 1.755 -25.020 1.00 64.19 199 LEU A C 1
ATOM 1604 O O . LEU A 1 199 ? 18.497 2.077 -25.730 1.00 64.19 199 LEU A O 1
ATOM 1608 N N . TYR A 1 200 ? 17.222 0.477 -24.799 1.00 60.12 200 TYR A N 1
ATOM 1609 C CA . TYR A 1 200 ? 18.054 -0.651 -25.212 1.00 60.12 200 TYR A CA 1
ATOM 1610 C C . TYR A 1 200 ? 17.457 -1.553 -26.292 1.00 60.12 200 TYR A C 1
ATOM 1612 O O . TYR A 1 200 ? 18.192 -2.428 -26.725 1.00 60.12 200 TYR A O 1
ATOM 1620 N N . GLU A 1 201 ? 16.211 -1.380 -26.749 1.00 56.25 201 GLU A N 1
ATOM 1621 C CA . GLU A 1 201 ? 15.633 -2.077 -27.921 1.00 56.25 201 GLU A CA 1
ATOM 1622 C C . GLU A 1 201 ? 15.625 -1.216 -29.193 1.00 56.25 201 GLU A C 1
ATOM 1624 O O . GLU A 1 201 ? 15.562 -1.776 -30.282 1.00 56.25 201 GLU A O 1
ATOM 1629 N N . ILE A 1 202 ? 15.787 0.111 -29.114 1.00 53.81 202 ILE A N 1
ATOM 1630 C CA . ILE A 1 202 ? 16.023 0.939 -30.318 1.00 53.81 202 ILE A CA 1
ATOM 1631 C C . ILE A 1 202 ? 17.439 0.694 -30.875 1.00 53.81 202 ILE A C 1
ATOM 1633 O O . ILE A 1 202 ? 17.674 0.713 -32.083 1.00 53.81 202 ILE A O 1
ATOM 1637 N N . HIS A 1 203 ? 18.397 0.415 -29.992 1.00 51.38 203 HIS A N 1
ATOM 1638 C CA . HIS A 1 203 ? 19.813 0.239 -30.323 1.00 51.38 203 HIS A CA 1
ATOM 1639 C C . HIS A 1 203 ? 20.222 -1.119 -30.948 1.00 51.38 203 HIS A C 1
ATOM 1641 O O . HIS A 1 203 ? 21.101 -1.107 -31.800 1.00 51.38 203 HIS A O 1
ATOM 1647 N N . PRO A 1 204 ? 19.649 -2.293 -30.603 1.00 48.88 204 PRO A N 1
ATOM 1648 C CA . PRO A 1 204 ? 20.041 -3.591 -31.162 1.00 48.88 204 PRO A CA 1
ATOM 1649 C C . PRO A 1 204 ? 19.581 -3.777 -32.607 1.00 48.88 204 PRO A C 1
ATOM 1651 O O . PRO A 1 204 ? 20.212 -4.514 -33.356 1.00 48.88 204 PRO A O 1
ATOM 1654 N N . THR A 1 205 ? 18.488 -3.121 -33.007 1.00 50.88 205 THR A N 1
ATOM 1655 C CA . THR A 1 205 ? 18.054 -3.037 -34.410 1.00 50.88 205 THR A CA 1
ATOM 1656 C C . THR A 1 205 ? 18.741 -1.909 -35.167 1.00 50.88 205 THR A C 1
ATOM 1658 O O . THR A 1 205 ? 18.644 -1.850 -36.392 1.00 50.88 205 THR A O 1
ATOM 1661 N N . SER A 1 206 ? 19.432 -1.010 -34.463 1.00 53.84 206 SER A N 1
ATOM 1662 C CA . SER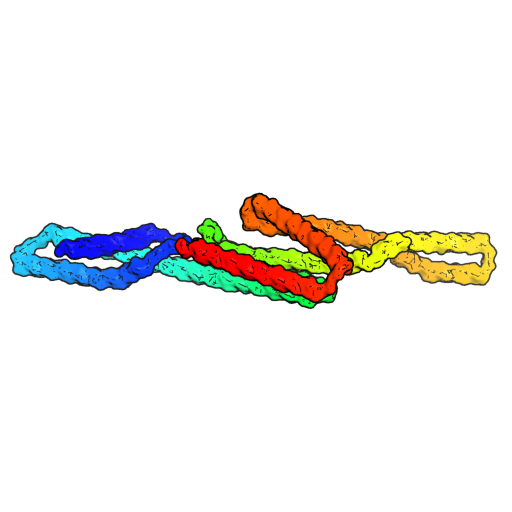 A 1 206 ? 20.192 0.055 -35.096 1.00 53.84 206 SER A CA 1
ATOM 1663 C C . SER A 1 206 ? 21.490 -0.526 -35.665 1.00 53.84 206 SER A C 1
ATOM 1665 O O . SER A 1 206 ? 22.322 -1.025 -34.904 1.00 53.84 206 SER A O 1
ATOM 1667 N N . PRO A 1 207 ? 21.734 -0.433 -36.986 1.00 60.94 207 PRO A N 1
ATOM 1668 C CA . PRO A 1 207 ? 23.006 -0.849 -37.576 1.00 60.94 207 PRO A CA 1
ATOM 1669 C C . PRO A 1 207 ? 24.179 0.026 -37.105 1.00 60.94 207 PRO A C 1
ATOM 1671 O O . PRO A 1 207 ? 25.321 -0.240 -37.464 1.00 60.94 207 PRO A O 1
ATOM 1674 N N . LEU A 1 208 ? 23.922 1.056 -36.290 1.00 61.84 208 LEU A N 1
ATOM 1675 C CA . LEU A 1 208 ? 24.899 2.038 -35.845 1.00 61.84 208 LEU A CA 1
ATOM 1676 C C . LEU A 1 208 ? 26.115 1.408 -35.160 1.00 61.84 208 LEU A C 1
ATOM 1678 O O . LEU A 1 208 ? 27.228 1.786 -35.496 1.00 61.84 208 LEU A O 1
ATOM 1682 N N . GLU A 1 209 ? 25.955 0.425 -34.266 1.00 61.59 209 GLU A N 1
ATOM 1683 C CA . GLU A 1 209 ? 27.122 -0.236 -33.647 1.00 61.59 209 GLU A CA 1
ATOM 1684 C C . GLU A 1 209 ? 27.992 -0.961 -34.683 1.00 61.59 209 GLU A C 1
ATOM 1686 O O . GLU A 1 209 ? 29.224 -0.901 -34.624 1.00 61.59 209 GLU A O 1
ATOM 1691 N N . ALA A 1 210 ? 27.359 -1.651 -35.635 1.00 67.75 210 ALA A N 1
ATOM 1692 C CA . ALA A 1 210 ? 28.056 -2.387 -36.683 1.00 67.75 210 ALA A CA 1
ATOM 1693 C C . ALA A 1 210 ? 28.757 -1.433 -37.663 1.00 67.75 210 ALA A C 1
ATOM 1695 O O . ALA A 1 210 ? 29.921 -1.649 -38.000 1.00 67.75 210 ALA A O 1
ATOM 1696 N N . GLU A 1 211 ? 28.091 -0.350 -38.066 1.00 66.69 211 GLU A N 1
ATOM 1697 C CA . GLU A 1 211 ? 28.645 0.663 -38.968 1.00 66.69 211 GLU A CA 1
ATOM 1698 C C . GLU A 1 211 ? 29.739 1.507 -38.284 1.00 66.69 211 GLU A C 1
ATOM 1700 O O . GLU A 1 211 ? 30.777 1.765 -38.892 1.00 66.69 211 GLU A O 1
ATOM 1705 N N . VAL A 1 212 ? 29.593 1.856 -36.999 1.00 68.12 212 VAL A N 1
ATOM 1706 C CA . VAL A 1 212 ? 30.639 2.544 -36.217 1.00 68.12 212 VAL A CA 1
ATOM 1707 C C . VAL A 1 212 ? 31.890 1.675 -36.103 1.00 68.12 212 VAL A C 1
ATOM 1709 O O . VAL A 1 212 ? 32.990 2.172 -36.338 1.00 68.12 212 VAL A O 1
ATOM 1712 N N . ARG A 1 213 ? 31.756 0.372 -35.809 1.00 69.62 213 ARG A N 1
ATOM 1713 C CA . ARG A 1 213 ? 32.908 -0.552 -35.789 1.00 69.62 213 ARG A CA 1
ATOM 1714 C C . ARG A 1 213 ? 33.548 -0.695 -37.169 1.00 69.62 213 ARG A C 1
ATOM 1716 O O . ARG A 1 213 ? 34.773 -0.694 -37.275 1.00 69.62 213 ARG A O 1
ATOM 1723 N N . LYS A 1 214 ? 32.736 -0.788 -38.225 1.00 72.00 214 LYS A N 1
ATOM 1724 C CA . LYS A 1 214 ? 33.198 -0.924 -39.613 1.00 72.00 214 LYS A CA 1
ATOM 1725 C C . LYS A 1 214 ? 33.996 0.293 -40.087 1.00 72.00 214 LYS A C 1
ATOM 1727 O O . LYS A 1 214 ? 35.011 0.121 -40.757 1.00 72.00 214 LYS A O 1
ATOM 1732 N N . TYR A 1 215 ? 33.582 1.503 -39.711 1.00 71.19 215 TYR A N 1
ATOM 1733 C CA . TYR A 1 215 ? 34.246 2.751 -40.110 1.00 71.19 215 TYR A CA 1
ATOM 1734 C C . TYR A 1 215 ? 35.117 3.376 -39.016 1.00 71.19 215 TYR A C 1
ATOM 1736 O O . TYR A 1 215 ? 35.575 4.508 -39.171 1.00 71.19 215 TYR A O 1
ATOM 1744 N N . ALA A 1 216 ? 35.426 2.643 -37.941 1.00 72.75 216 ALA A N 1
ATOM 1745 C CA . ALA A 1 216 ? 36.180 3.172 -36.805 1.00 72.75 216 ALA A CA 1
ATOM 1746 C C . ALA A 1 216 ? 37.550 3.757 -37.199 1.00 72.75 216 ALA A C 1
ATOM 1748 O O . ALA A 1 216 ? 37.996 4.761 -36.638 1.00 72.75 216 ALA A O 1
ATOM 1749 N N . ASN A 1 217 ? 38.184 3.154 -38.209 1.00 75.62 217 ASN A N 1
ATOM 1750 C CA . ASN A 1 217 ? 39.498 3.542 -38.726 1.00 75.62 217 ASN A CA 1
ATOM 1751 C C . ASN A 1 217 ? 39.430 4.509 -39.918 1.00 75.62 217 ASN A C 1
ATOM 1753 O O . ASN A 1 217 ? 40.472 4.934 -40.415 1.00 75.62 217 ASN A O 1
ATOM 1757 N N . PHE A 1 218 ? 38.233 4.851 -40.399 1.00 76.88 218 PHE A N 1
ATOM 1758 C CA . PHE A 1 218 ? 38.050 5.649 -41.611 1.00 76.88 218 PHE A CA 1
ATOM 1759 C C . PHE A 1 218 ? 38.673 7.056 -41.509 1.00 76.88 218 PHE A C 1
ATOM 1761 O O . PHE A 1 218 ? 39.397 7.430 -42.432 1.00 76.88 218 PHE A O 1
ATOM 1768 N N . PRO A 1 219 ? 38.553 7.795 -40.382 1.00 75.25 219 PRO A N 1
ATOM 1769 C CA . PRO A 1 219 ? 39.231 9.087 -40.231 1.00 75.25 219 PRO A CA 1
ATOM 1770 C C . PRO A 1 219 ? 40.763 8.980 -40.285 1.00 75.25 219 PRO A C 1
ATOM 1772 O O . PRO A 1 219 ? 41.429 9.812 -40.897 1.00 75.25 219 PRO A O 1
ATOM 1775 N N . ALA A 1 220 ? 41.339 7.928 -39.692 1.00 77.94 220 ALA A N 1
ATOM 1776 C CA . ALA A 1 220 ? 42.782 7.686 -39.731 1.00 77.94 220 ALA A CA 1
ATOM 1777 C C . ALA A 1 220 ? 43.260 7.269 -41.133 1.00 77.94 220 ALA A C 1
ATOM 1779 O O . ALA A 1 220 ? 44.347 7.657 -41.558 1.00 77.94 220 ALA A O 1
ATOM 1780 N N . MET A 1 221 ? 42.439 6.508 -41.862 1.00 81.19 221 MET A N 1
ATOM 1781 C CA . MET A 1 221 ? 42.708 6.104 -43.241 1.00 81.19 221 MET A CA 1
ATOM 1782 C C . MET A 1 221 ? 42.689 7.305 -44.192 1.00 81.19 221 MET A C 1
ATOM 1784 O O . MET A 1 221 ? 43.597 7.428 -45.010 1.00 81.19 221 MET A O 1
ATOM 1788 N N . ILE A 1 222 ? 41.719 8.215 -44.042 1.00 81.94 222 ILE A N 1
ATOM 1789 C CA . ILE A 1 222 ? 41.655 9.467 -44.810 1.00 81.94 222 ILE A CA 1
ATOM 1790 C C . ILE A 1 222 ? 42.854 10.360 -44.488 1.00 81.94 222 ILE A C 1
ATOM 1792 O O . ILE A 1 222 ? 43.517 10.817 -45.411 1.00 81.94 222 ILE A O 1
ATOM 1796 N N . ALA A 1 223 ? 43.186 10.559 -43.208 1.00 81.00 223 ALA A N 1
ATOM 1797 C CA . ALA A 1 223 ? 44.336 11.378 -42.814 1.00 81.00 223 ALA A CA 1
ATOM 1798 C C . ALA A 1 223 ? 45.658 10.838 -43.385 1.00 81.00 223 ALA A C 1
ATOM 1800 O O . ALA A 1 223 ? 46.518 11.602 -43.820 1.00 81.00 223 ALA A O 1
ATOM 1801 N N . LYS A 1 224 ? 45.816 9.508 -43.405 1.00 85.38 224 LYS A N 1
ATOM 1802 C CA . LYS A 1 224 ? 46.977 8.858 -44.015 1.00 85.38 224 LYS A CA 1
ATOM 1803 C C . LYS A 1 224 ? 46.994 9.048 -45.533 1.00 85.38 224 LYS A C 1
ATOM 1805 O O . LYS A 1 224 ? 48.021 9.441 -46.067 1.00 85.38 224 LYS A O 1
ATOM 1810 N N . PHE A 1 225 ? 45.869 8.809 -46.207 1.00 86.12 225 PHE A N 1
ATOM 1811 C CA . PHE A 1 225 ? 45.744 9.003 -47.652 1.00 86.12 225 PHE A CA 1
ATOM 1812 C C . PHE A 1 225 ? 46.039 10.452 -48.059 1.00 86.12 225 PHE A C 1
ATOM 1814 O O . PHE A 1 225 ? 46.785 10.680 -49.003 1.00 86.12 225 PHE A O 1
ATOM 1821 N N . GLU A 1 226 ? 45.526 11.430 -47.311 1.00 86.81 226 GLU A N 1
ATOM 1822 C CA . GLU A 1 226 ? 45.824 12.849 -47.513 1.00 86.81 226 GLU A CA 1
ATOM 1823 C C . GLU A 1 226 ? 47.328 13.133 -47.366 1.00 86.81 226 GLU A C 1
ATOM 1825 O O . GLU A 1 226 ? 47.922 13.799 -48.214 1.00 86.81 226 GLU A O 1
ATOM 1830 N N . GLY A 1 227 ? 47.968 12.581 -46.329 1.00 85.56 227 GLY A N 1
ATOM 1831 C CA . GLY A 1 227 ? 49.414 12.683 -46.128 1.00 85.56 227 GLY A CA 1
ATOM 1832 C C . GLY A 1 227 ? 50.227 12.062 -47.268 1.00 85.56 227 GLY A C 1
ATOM 1833 O O . GLY A 1 227 ? 51.175 12.683 -47.749 1.00 85.56 227 GLY A O 1
ATOM 1834 N N . ASP A 1 228 ? 49.825 10.880 -47.739 1.00 88.38 228 ASP A N 1
ATOM 1835 C CA . ASP A 1 228 ? 50.471 10.161 -48.842 1.00 88.38 228 ASP A CA 1
ATOM 1836 C C . ASP A 1 228 ? 50.318 10.928 -50.173 1.00 88.38 228 ASP A C 1
ATOM 1838 O O . ASP A 1 228 ? 51.283 11.066 -50.926 1.00 88.38 228 ASP A O 1
ATOM 1842 N N . VAL A 1 229 ? 49.136 11.500 -50.443 1.00 85.94 229 VAL A N 1
ATOM 1843 C CA . VAL A 1 229 ? 48.870 12.342 -51.623 1.00 85.94 229 VAL A CA 1
ATOM 1844 C C . VAL A 1 229 ? 49.689 13.629 -51.574 1.00 85.94 229 VAL A C 1
ATOM 1846 O O . VAL A 1 229 ? 50.327 13.983 -52.567 1.00 85.94 229 VAL A O 1
ATOM 1849 N N . ARG A 1 230 ? 49.741 14.312 -50.422 1.00 87.94 230 ARG A N 1
ATOM 1850 C CA . ARG A 1 230 ? 50.591 15.498 -50.250 1.00 87.94 230 ARG A CA 1
ATOM 1851 C C . ARG A 1 230 ? 52.059 15.138 -50.482 1.00 87.94 230 ARG A C 1
ATOM 1853 O O . ARG A 1 230 ? 52.712 15.817 -51.269 1.00 87.94 230 ARG A O 1
ATOM 1860 N N . ALA A 1 231 ? 52.570 14.067 -49.876 1.00 86.88 231 ALA A N 1
ATOM 1861 C CA . ALA A 1 231 ? 53.955 13.628 -50.059 1.00 86.88 231 ALA A CA 1
ATOM 1862 C C . ALA A 1 231 ? 54.281 13.312 -51.530 1.00 86.88 231 ALA A C 1
ATOM 1864 O O . ALA A 1 231 ? 55.320 13.739 -52.038 1.00 86.88 231 ALA A O 1
ATOM 1865 N N . LEU A 1 232 ? 53.368 12.634 -52.233 1.00 86.00 232 LEU A N 1
ATOM 1866 C CA . LEU A 1 232 ? 53.505 12.327 -53.655 1.00 86.00 232 LEU A CA 1
ATOM 1867 C C . LEU A 1 232 ? 53.554 13.602 -54.507 1.00 86.00 232 LEU A C 1
ATOM 1869 O O . LEU A 1 232 ? 54.457 13.752 -55.328 1.00 86.00 232 LEU A O 1
ATOM 1873 N N . ILE A 1 233 ? 52.638 14.545 -54.276 1.00 86.88 233 ILE A N 1
ATOM 1874 C CA . ILE A 1 233 ? 52.586 15.817 -55.008 1.00 86.88 233 ILE A CA 1
ATOM 1875 C C . ILE A 1 233 ? 53.854 16.648 -54.775 1.00 86.88 233 ILE A C 1
ATOM 1877 O O . ILE A 1 233 ? 54.404 17.192 -55.728 1.00 86.88 233 ILE A O 1
ATOM 1881 N N . HIS A 1 234 ? 54.362 16.701 -53.541 1.00 83.69 234 HIS A N 1
ATOM 1882 C CA . HIS A 1 234 ? 55.587 17.443 -53.217 1.00 83.69 234 HIS A CA 1
ATOM 1883 C C . HIS A 1 234 ? 56.855 16.799 -53.807 1.00 83.69 234 HIS A C 1
ATOM 1885 O O . HIS A 1 234 ? 57.876 17.471 -53.937 1.00 83.69 234 HIS A O 1
ATOM 1891 N N . SER A 1 235 ? 56.800 15.512 -54.169 1.00 83.31 235 SER A N 1
ATOM 1892 C CA . SER A 1 235 ? 57.893 14.795 -54.842 1.00 83.31 235 SER A CA 1
ATOM 1893 C C . SER A 1 235 ? 57.858 14.896 -56.375 1.00 83.31 235 SER A C 1
ATOM 1895 O O . SER A 1 235 ? 58.827 14.517 -57.035 1.00 83.31 235 SER A O 1
ATOM 1897 N N . ALA A 1 236 ? 56.761 15.405 -56.946 1.00 80.00 236 ALA A N 1
ATOM 1898 C CA . ALA A 1 236 ? 56.540 15.513 -58.384 1.00 80.00 236 ALA A CA 1
ATOM 1899 C C . ALA A 1 236 ? 56.736 16.960 -58.891 1.00 80.00 236 ALA A C 1
ATOM 1901 O O . ALA A 1 236 ? 56.642 17.914 -58.116 1.00 80.00 236 ALA A O 1
ATOM 1902 N N . PRO A 1 237 ? 56.996 17.166 -60.198 1.00 79.44 237 PRO A N 1
ATOM 1903 C CA . PRO A 1 237 ? 57.027 18.502 -60.783 1.00 79.44 237 PRO A CA 1
ATOM 1904 C C . PRO A 1 237 ? 55.659 19.192 -60.644 1.00 79.44 237 PRO A C 1
ATOM 1906 O O . PRO A 1 237 ? 54.631 18.537 -60.835 1.00 79.44 237 PRO A O 1
ATOM 1909 N N . PRO A 1 238 ? 55.615 20.506 -60.363 1.00 80.62 238 PRO A N 1
ATOM 1910 C CA . PRO A 1 238 ? 54.357 21.221 -60.186 1.00 80.62 238 PRO A CA 1
ATOM 1911 C C . PRO A 1 238 ? 53.519 21.197 -61.469 1.00 80.62 238 PRO A C 1
ATOM 1913 O O . PRO A 1 238 ? 53.992 21.552 -62.549 1.00 80.62 238 PRO A O 1
ATOM 1916 N N . SER A 1 239 ? 52.253 20.804 -61.333 1.00 86.19 239 SER A N 1
ATOM 1917 C CA . SER A 1 239 ? 51.265 20.767 -62.413 1.00 86.19 239 SER A CA 1
ATOM 1918 C C . SER A 1 239 ? 49.935 21.374 -61.955 1.00 86.19 239 SER A C 1
ATOM 1920 O O . SER A 1 239 ? 49.664 21.483 -60.756 1.00 86.19 239 SER A O 1
ATOM 1922 N N . ALA A 1 240 ? 49.083 21.770 -62.903 1.00 81.94 240 ALA A N 1
ATOM 1923 C CA . ALA A 1 240 ? 47.747 22.284 -62.588 1.00 81.94 240 ALA A CA 1
ATOM 1924 C C . ALA A 1 240 ? 46.886 21.239 -61.847 1.00 81.94 240 ALA A C 1
ATOM 1926 O O . ALA A 1 240 ? 46.149 21.584 -60.925 1.00 81.94 240 ALA A O 1
ATOM 1927 N N . GLU A 1 241 ? 47.041 19.961 -62.197 1.00 81.25 241 GLU A N 1
ATOM 1928 C CA . GLU A 1 241 ? 46.363 18.827 -61.558 1.00 81.25 241 GLU A CA 1
ATOM 1929 C C . GLU A 1 241 ? 46.850 18.620 -60.116 1.00 81.25 241 GLU A C 1
ATOM 1931 O O . GLU A 1 241 ? 46.045 18.432 -59.206 1.00 81.25 241 GLU A O 1
ATOM 1936 N N . SER A 1 242 ? 48.159 18.759 -59.881 1.00 82.75 242 SER A N 1
ATOM 1937 C CA . SER A 1 242 ? 48.764 18.717 -58.544 1.00 82.75 242 SER A CA 1
ATOM 1938 C C . SER A 1 242 ? 48.232 19.827 -57.632 1.00 82.75 242 SER A C 1
ATOM 1940 O O . SER A 1 242 ? 47.917 19.571 -56.473 1.00 82.75 242 SER A O 1
ATOM 1942 N N . ASN A 1 243 ? 48.079 21.046 -58.156 1.00 83.38 243 ASN A N 1
ATOM 1943 C CA . ASN A 1 243 ? 47.514 22.165 -57.398 1.00 83.38 243 ASN A CA 1
ATOM 1944 C C . ASN A 1 243 ? 46.023 21.962 -57.092 1.00 83.38 243 ASN A C 1
ATOM 1946 O O . ASN A 1 243 ? 45.580 22.272 -55.990 1.00 83.38 243 ASN A O 1
ATOM 1950 N N . SER A 1 244 ? 45.256 21.401 -58.032 1.00 85.31 244 SER A N 1
ATOM 1951 C CA . SER A 1 244 ? 43.842 21.078 -57.804 1.00 85.31 244 SER A CA 1
ATOM 1952 C C . SER A 1 244 ? 43.659 20.009 -56.722 1.00 85.31 244 SER A C 1
ATOM 1954 O O . SER A 1 244 ? 42.732 20.107 -55.921 1.00 85.31 244 SER A O 1
ATOM 1956 N N . LEU A 1 245 ? 44.532 18.998 -56.681 1.00 83.50 245 LEU A N 1
ATOM 1957 C CA . LEU A 1 245 ? 44.502 17.955 -55.653 1.00 83.50 245 LEU A CA 1
ATOM 1958 C C . LEU A 1 245 ? 44.917 18.485 -54.275 1.00 83.50 245 LEU A C 1
ATOM 1960 O O . LEU A 1 245 ? 44.323 18.088 -53.278 1.00 83.50 245 LEU A O 1
ATOM 1964 N N . LEU A 1 246 ? 45.883 19.409 -54.209 1.00 84.44 246 LEU A N 1
ATOM 1965 C CA . LEU A 1 246 ? 46.259 20.068 -52.953 1.00 84.44 246 LEU A CA 1
ATOM 1966 C C . LEU A 1 246 ? 45.109 20.890 -52.366 1.00 84.44 246 LEU A C 1
ATOM 1968 O O . LEU A 1 246 ? 44.841 20.771 -51.175 1.00 84.44 246 LEU A O 1
ATOM 1972 N N . LEU A 1 247 ? 44.392 21.650 -53.199 1.00 86.38 247 LEU A N 1
ATOM 1973 C CA . LEU A 1 247 ? 43.210 22.400 -52.762 1.00 86.38 247 LEU A CA 1
ATOM 1974 C C . LEU A 1 247 ? 42.115 21.468 -52.224 1.00 86.38 247 LEU A C 1
ATOM 1976 O O . LEU A 1 247 ? 41.557 21.732 -51.164 1.00 86.38 247 LEU A O 1
ATOM 1980 N N . ALA A 1 248 ? 41.871 20.334 -52.888 1.00 84.62 248 ALA A N 1
ATOM 1981 C CA . ALA A 1 248 ? 40.931 19.328 -52.393 1.00 84.62 248 ALA A CA 1
ATOM 1982 C C . ALA A 1 248 ? 41.387 18.699 -51.059 1.00 84.62 248 ALA A C 1
ATOM 1984 O O . ALA A 1 248 ? 40.567 18.449 -50.177 1.00 84.62 248 ALA A O 1
ATOM 1985 N N . CYS A 1 249 ? 42.692 18.469 -50.868 1.00 85.06 249 CYS A N 1
ATOM 1986 C CA . CYS A 1 249 ? 43.230 18.041 -49.574 1.00 85.06 249 CYS A CA 1
ATOM 1987 C C . CYS A 1 249 ? 43.031 19.109 -48.487 1.00 85.06 249 CYS A C 1
ATOM 1989 O O . CYS A 1 249 ? 42.687 18.763 -47.360 1.00 85.06 249 CYS A O 1
ATOM 1991 N N . ASP A 1 250 ? 43.212 20.390 -48.812 1.00 86.81 250 ASP A N 1
ATOM 1992 C CA . ASP A 1 250 ? 43.005 21.502 -47.876 1.00 86.81 250 ASP A CA 1
ATOM 1993 C C . ASP A 1 250 ? 41.526 21.677 -47.483 1.00 86.81 250 ASP A C 1
ATOM 1995 O O . ASP A 1 250 ? 41.237 22.038 -46.342 1.00 86.81 250 ASP A O 1
ATOM 1999 N N . GLU A 1 251 ? 40.586 21.353 -48.375 1.00 84.75 251 GLU A N 1
ATOM 2000 C CA . GLU A 1 251 ? 39.146 21.326 -48.078 1.00 84.75 251 GLU A CA 1
ATOM 2001 C C . GLU A 1 251 ? 38.745 20.161 -47.153 1.00 84.75 251 GLU A C 1
ATOM 2003 O O . GLU A 1 251 ? 3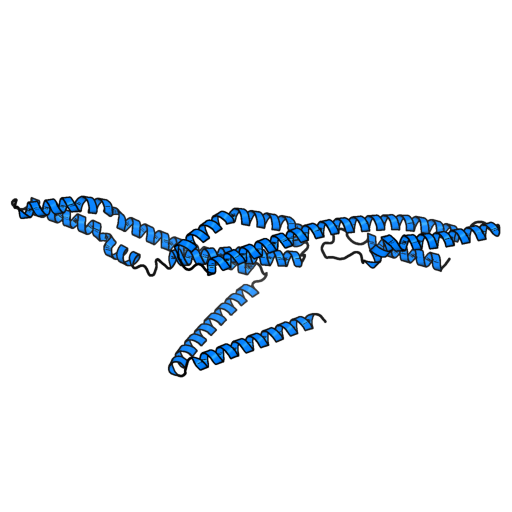7.854 20.308 -46.313 1.00 84.75 251 GLU A O 1
ATOM 2008 N N . VAL A 1 252 ? 39.412 19.007 -47.266 1.00 80.75 252 VAL A N 1
ATOM 2009 C CA . VAL A 1 252 ? 39.108 17.796 -46.477 1.00 80.75 252 VAL A CA 1
ATOM 2010 C C . VAL A 1 252 ? 39.802 17.800 -45.108 1.00 80.75 252 VAL A C 1
ATOM 2012 O O . VAL A 1 252 ? 39.209 17.354 -44.123 1.00 80.75 252 VAL A O 1
ATOM 2015 N N . ALA A 1 253 ? 41.008 18.364 -45.004 1.00 80.69 253 ALA A N 1
ATOM 2016 C CA . ALA A 1 253 ? 41.798 18.467 -43.772 1.00 80.69 253 ALA A CA 1
ATOM 2017 C C . ALA A 1 253 ? 41.025 18.936 -42.510 1.00 80.69 253 ALA A C 1
ATOM 2019 O O . ALA A 1 253 ? 41.180 18.312 -41.445 1.00 80.69 253 ALA A O 1
ATOM 2020 N N . PRO A 1 254 ? 40.180 19.993 -42.558 1.00 82.75 254 PRO A N 1
ATOM 2021 C CA . PRO A 1 254 ? 39.414 20.425 -41.389 1.00 82.75 254 PRO A CA 1
ATOM 2022 C C . PRO A 1 254 ? 38.372 19.389 -40.948 1.00 82.75 254 PRO A C 1
ATOM 2024 O O . PRO A 1 254 ? 38.201 19.182 -39.745 1.00 82.75 254 PRO A O 1
ATOM 2027 N N . LEU A 1 255 ? 37.732 18.681 -41.886 1.00 78.69 255 LEU A N 1
ATOM 2028 C CA . LEU A 1 255 ? 36.752 17.631 -41.585 1.00 78.69 255 LEU A CA 1
ATOM 2029 C C . LEU A 1 255 ? 37.434 16.425 -40.928 1.00 78.69 255 LEU A C 1
ATOM 2031 O O . LEU A 1 255 ? 36.967 15.919 -39.907 1.00 78.69 255 LEU A O 1
ATOM 2035 N N . THR A 1 256 ? 38.590 16.005 -41.446 1.00 75.81 256 THR A N 1
ATOM 2036 C CA . THR A 1 256 ? 39.372 14.902 -40.867 1.00 75.81 256 THR A CA 1
ATOM 2037 C C . THR A 1 256 ? 39.822 15.218 -39.439 1.00 75.81 256 THR A C 1
ATOM 2039 O O . THR A 1 256 ? 39.860 14.332 -38.585 1.00 75.81 256 THR A O 1
ATOM 2042 N N . THR A 1 257 ? 40.124 16.489 -39.161 1.00 79.69 257 THR A N 1
ATOM 2043 C CA . THR A 1 257 ? 40.501 16.967 -37.824 1.00 79.69 257 THR A CA 1
ATOM 2044 C C . THR A 1 257 ? 39.300 17.014 -36.880 1.00 79.69 257 THR A C 1
ATOM 2046 O O . THR A 1 257 ? 39.397 16.525 -35.755 1.00 79.69 257 THR A O 1
ATOM 2049 N N . GLN A 1 258 ? 38.163 17.543 -37.341 1.00 80.50 258 GLN A N 1
ATOM 2050 C CA . GLN A 1 258 ? 36.929 17.654 -36.561 1.00 80.50 258 GLN A CA 1
ATOM 2051 C C . GLN A 1 258 ? 36.396 16.285 -36.114 1.00 80.50 258 GLN A C 1
ATOM 2053 O O . GLN A 1 258 ? 35.977 16.131 -34.970 1.00 80.50 258 GLN A O 1
ATOM 2058 N N . TYR A 1 259 ? 36.442 15.277 -36.989 1.00 76.50 259 TYR A N 1
ATOM 2059 C CA . TYR A 1 259 ? 35.860 13.954 -36.730 1.00 76.50 259 TYR A CA 1
ATOM 2060 C C . TYR A 1 259 ? 36.871 12.895 -36.272 1.00 76.50 259 TYR A C 1
ATOM 2062 O O . TYR A 1 259 ? 36.515 11.727 -36.112 1.00 76.50 259 TYR A O 1
ATOM 2070 N N . LYS A 1 260 ? 38.125 13.284 -36.006 1.00 73.62 260 LYS A N 1
ATOM 2071 C CA . LYS A 1 260 ? 39.214 12.372 -35.609 1.00 73.62 260 LYS A CA 1
ATOM 2072 C C . LYS A 1 260 ? 38.892 11.530 -34.365 1.00 73.62 260 LYS A C 1
ATOM 2074 O O . LYS A 1 260 ? 39.407 10.423 -34.236 1.00 73.62 260 LYS A O 1
ATOM 2079 N N . GLY A 1 261 ? 38.069 12.057 -33.455 1.00 71.62 261 GLY A N 1
ATOM 2080 C CA . GLY A 1 261 ? 37.655 11.395 -32.211 1.00 71.62 261 GLY A CA 1
ATOM 2081 C C . GLY A 1 261 ? 36.288 10.708 -32.262 1.00 71.62 261 GLY A C 1
ATOM 2082 O O . GLY A 1 261 ? 35.993 9.909 -31.379 1.00 71.62 261 GLY A O 1
ATOM 2083 N N . LEU A 1 262 ? 35.478 10.961 -33.296 1.00 72.62 262 LEU A N 1
ATOM 2084 C CA . LEU A 1 262 ? 34.070 10.551 -33.334 1.00 72.62 262 LEU A CA 1
ATOM 2085 C C . LEU A 1 262 ? 33.900 9.027 -33.255 1.00 72.62 262 LEU A C 1
ATOM 2087 O O . LEU A 1 262 ? 33.004 8.535 -32.575 1.00 72.62 262 LEU A O 1
ATOM 2091 N N . SER A 1 263 ? 34.778 8.264 -33.914 1.00 68.69 263 SER A N 1
ATOM 2092 C CA . SER A 1 263 ? 34.741 6.799 -33.846 1.00 68.69 263 SER A CA 1
ATOM 2093 C C . SER A 1 263 ? 35.058 6.267 -32.451 1.00 68.69 263 SER A C 1
ATOM 2095 O O . SER A 1 263 ? 34.433 5.306 -32.008 1.00 68.69 263 SER A O 1
ATOM 2097 N N . LYS A 1 264 ? 35.997 6.904 -31.743 1.00 73.06 264 LYS A N 1
ATOM 2098 C CA . LYS A 1 264 ? 36.324 6.570 -30.356 1.00 73.06 264 LYS A CA 1
ATOM 2099 C C . LYS A 1 264 ? 35.168 6.929 -29.425 1.00 73.06 264 LYS A C 1
ATOM 2101 O O . LYS A 1 264 ? 34.742 6.081 -28.658 1.00 73.06 264 LYS A O 1
ATOM 2106 N N . GLU A 1 265 ? 34.609 8.129 -29.544 1.00 75.00 265 GLU A N 1
ATOM 2107 C CA . GLU A 1 265 ? 33.467 8.572 -28.732 1.00 75.00 265 GLU A CA 1
ATOM 2108 C C . GLU A 1 265 ? 32.229 7.684 -28.929 1.00 75.00 265 GLU A C 1
ATOM 2110 O O . GLU A 1 265 ? 31.543 7.347 -27.963 1.00 75.00 265 GLU A O 1
ATOM 2115 N N . ALA A 1 266 ? 31.968 7.251 -30.165 1.00 68.44 266 ALA A N 1
ATOM 2116 C CA . ALA A 1 266 ? 30.884 6.327 -30.476 1.00 68.44 266 ALA A CA 1
ATOM 2117 C C . ALA A 1 266 ? 31.140 4.910 -29.920 1.00 68.44 266 ALA A C 1
ATOM 2119 O O . ALA A 1 266 ? 30.205 4.267 -29.441 1.00 68.44 266 ALA A O 1
ATOM 2120 N N . MET A 1 267 ? 32.393 4.434 -29.920 1.00 69.75 267 MET A N 1
ATOM 2121 C CA . MET A 1 267 ? 32.773 3.177 -29.258 1.00 69.75 267 MET A CA 1
ATOM 2122 C C . MET A 1 267 ? 32.660 3.272 -27.730 1.00 69.75 267 MET A C 1
ATOM 2124 O O . MET A 1 267 ? 32.041 2.400 -27.122 1.00 69.75 267 MET A O 1
ATOM 2128 N N . ASP A 1 268 ? 33.154 4.352 -27.123 1.00 75.38 268 ASP A N 1
ATOM 2129 C CA . ASP A 1 268 ? 33.049 4.618 -25.682 1.00 75.38 268 ASP A CA 1
ATOM 2130 C C . ASP A 1 268 ? 31.573 4.747 -25.248 1.00 75.38 268 ASP A C 1
ATOM 2132 O O . ASP A 1 268 ? 31.185 4.369 -24.141 1.00 75.38 268 ASP A O 1
ATOM 2136 N N . PHE A 1 269 ? 30.704 5.292 -26.106 1.00 69.06 269 PHE A N 1
ATOM 2137 C CA . PHE A 1 269 ? 29.256 5.292 -25.887 1.00 69.06 269 PHE A CA 1
ATOM 2138 C C . PHE A 1 269 ? 28.664 3.877 -25.941 1.00 69.06 269 PHE A C 1
ATOM 2140 O O . PHE A 1 269 ? 27.899 3.514 -25.047 1.00 69.06 269 PHE A O 1
ATOM 2147 N N . ALA A 1 270 ? 29.028 3.069 -26.941 1.00 66.88 270 ALA A N 1
ATOM 2148 C CA . ALA A 1 270 ? 28.539 1.698 -27.077 1.00 66.88 270 ALA A CA 1
ATOM 2149 C C . ALA A 1 270 ? 28.960 0.808 -25.891 1.00 66.88 270 ALA A C 1
ATOM 2151 O O . ALA A 1 270 ? 28.134 0.071 -25.355 1.00 66.88 270 ALA A O 1
ATOM 2152 N N . GLU A 1 271 ? 30.209 0.920 -25.430 1.00 71.25 271 GLU A N 1
ATOM 2153 C CA . GLU A 1 271 ? 30.712 0.186 -24.263 1.00 71.25 271 GLU A CA 1
ATOM 2154 C C . GLU A 1 271 ? 29.983 0.597 -22.976 1.00 71.25 271 GLU A C 1
ATOM 2156 O O . GLU A 1 271 ? 29.493 -0.258 -22.237 1.00 71.25 271 GLU A O 1
ATOM 2161 N N . ARG A 1 272 ? 29.808 1.906 -22.738 1.00 70.38 272 ARG A N 1
ATOM 2162 C CA . ARG A 1 272 ? 29.004 2.398 -21.606 1.00 70.38 272 ARG A CA 1
ATOM 2163 C C . ARG A 1 272 ? 27.572 1.875 -21.660 1.00 70.38 272 ARG A C 1
ATOM 2165 O O . ARG A 1 272 ? 27.053 1.423 -20.645 1.00 70.38 272 ARG A O 1
ATOM 2172 N N . ASN A 1 273 ? 26.948 1.894 -22.836 1.00 66.06 273 ASN A N 1
ATOM 2173 C CA . ASN A 1 273 ? 25.593 1.383 -23.038 1.00 66.06 273 ASN A CA 1
ATOM 2174 C C . ASN A 1 273 ? 25.514 -0.121 -22.704 1.00 66.06 273 ASN A C 1
ATOM 2176 O O . ASN A 1 273 ? 24.602 -0.547 -21.996 1.00 66.06 273 ASN A O 1
ATOM 2180 N N . GLN A 1 274 ? 26.508 -0.917 -23.113 1.00 67.25 274 GLN A N 1
ATOM 2181 C CA . GLN A 1 274 ? 26.601 -2.336 -22.757 1.00 67.25 274 GLN A CA 1
ATOM 2182 C C . GLN A 1 274 ? 26.728 -2.554 -21.239 1.00 67.25 274 GLN A C 1
ATOM 2184 O O . GLN A 1 274 ? 25.973 -3.349 -20.675 1.00 67.25 274 GLN A O 1
ATOM 2189 N N . ILE A 1 275 ? 27.619 -1.822 -20.566 1.00 69.81 275 ILE A N 1
ATOM 2190 C CA . ILE A 1 275 ? 27.795 -1.912 -19.107 1.00 69.81 275 ILE A CA 1
ATOM 2191 C C . ILE A 1 275 ? 26.496 -1.532 -18.382 1.00 69.81 275 ILE A C 1
ATOM 2193 O O . ILE A 1 275 ? 26.070 -2.223 -17.456 1.00 69.81 275 ILE A O 1
ATOM 2197 N N . CYS A 1 276 ? 25.816 -0.469 -18.821 1.00 65.06 276 CYS A N 1
ATOM 2198 C CA . CYS A 1 276 ? 24.543 -0.053 -18.237 1.00 65.06 276 CYS A CA 1
ATOM 2199 C C . CYS A 1 276 ? 23.440 -1.117 -18.410 1.00 65.06 276 CYS A C 1
ATOM 2201 O O . CYS A 1 276 ? 22.635 -1.305 -17.494 1.00 65.06 276 CYS A O 1
ATOM 2203 N N . ARG A 1 277 ? 23.422 -1.873 -19.520 1.00 65.94 277 ARG A N 1
ATOM 2204 C CA . ARG A 1 277 ? 22.507 -3.020 -19.701 1.00 65.94 277 ARG A CA 1
ATOM 2205 C C . ARG A 1 277 ? 22.782 -4.148 -18.717 1.00 65.94 277 ARG A C 1
ATOM 2207 O O . ARG A 1 277 ? 21.843 -4.719 -18.162 1.00 65.94 277 ARG A O 1
ATOM 2214 N N . GLU A 1 278 ? 24.047 -4.496 -18.512 1.00 66.00 278 GLU A N 1
ATOM 2215 C CA . GLU A 1 278 ? 24.437 -5.541 -17.561 1.00 66.00 278 GLU A CA 1
ATOM 2216 C C . GLU A 1 278 ? 24.118 -5.122 -16.121 1.00 66.00 278 GLU A C 1
ATOM 2218 O O . GLU A 1 278 ? 23.500 -5.887 -15.379 1.00 66.00 278 GLU A O 1
ATOM 2223 N N . GLY A 1 279 ? 24.415 -3.869 -15.763 1.00 64.62 279 GLY A N 1
ATOM 2224 C CA . GLY A 1 279 ? 24.031 -3.283 -14.479 1.00 64.62 279 GLY A CA 1
ATOM 2225 C C . GLY A 1 279 ? 22.518 -3.314 -14.248 1.00 64.62 279 GLY A C 1
ATOM 2226 O O . GLY A 1 279 ? 22.063 -3.709 -13.174 1.00 64.62 279 GLY A O 1
ATOM 2227 N N . TYR A 1 280 ? 21.728 -2.991 -15.276 1.00 64.81 280 TYR A N 1
ATOM 2228 C CA . TYR A 1 280 ? 20.272 -3.102 -15.226 1.00 64.81 280 TYR A CA 1
ATOM 2229 C C . TYR A 1 280 ? 19.799 -4.546 -14.990 1.00 64.81 280 TYR A C 1
ATOM 2231 O O . TYR A 1 280 ? 18.956 -4.779 -14.125 1.00 64.81 280 TYR A O 1
ATOM 2239 N N . ARG A 1 281 ? 20.359 -5.538 -15.698 1.00 64.31 281 ARG A N 1
ATOM 2240 C CA . ARG A 1 281 ? 20.017 -6.960 -15.493 1.00 64.31 281 ARG A CA 1
ATOM 2241 C C . ARG A 1 281 ? 20.298 -7.414 -14.059 1.00 64.31 281 ARG A C 1
ATOM 2243 O O . ARG A 1 281 ? 19.467 -8.109 -13.474 1.00 64.31 281 ARG A O 1
ATOM 2250 N N . CYS A 1 282 ? 21.424 -6.991 -13.485 1.00 65.69 282 CYS A N 1
ATOM 2251 C CA . CYS A 1 282 ? 21.775 -7.271 -12.093 1.00 65.69 282 CYS A CA 1
ATOM 2252 C C . CYS A 1 282 ? 20.797 -6.613 -11.107 1.00 65.69 282 CYS A C 1
ATOM 2254 O O . CYS A 1 282 ? 20.311 -7.277 -10.191 1.00 65.69 282 CYS A O 1
ATOM 2256 N N . LEU A 1 283 ? 20.460 -5.335 -11.315 1.00 60.19 283 LEU A N 1
ATOM 2257 C CA . LEU A 1 283 ? 19.491 -4.614 -10.484 1.00 60.19 283 LEU A CA 1
ATOM 2258 C C . LEU A 1 283 ? 18.105 -5.268 -10.547 1.00 60.19 283 LEU A C 1
ATOM 2260 O O . LEU A 1 283 ? 17.490 -5.513 -9.512 1.00 60.19 283 LEU A O 1
ATOM 2264 N N . ARG A 1 284 ? 17.640 -5.611 -11.751 1.00 63.81 284 ARG A N 1
ATOM 2265 C CA . ARG A 1 284 ? 16.376 -6.319 -11.975 1.00 63.81 284 ARG A CA 1
ATOM 2266 C C . ARG A 1 284 ? 16.340 -7.644 -11.218 1.00 63.81 284 ARG A C 1
ATOM 2268 O O . ARG A 1 284 ? 15.375 -7.910 -10.507 1.00 63.81 284 ARG A O 1
ATOM 2275 N N . ALA A 1 285 ? 17.396 -8.451 -11.323 1.00 63.88 285 ALA A N 1
ATOM 2276 C CA . ALA A 1 285 ? 17.498 -9.714 -10.595 1.00 63.88 285 ALA A CA 1
ATOM 2277 C C . ALA A 1 285 ? 17.450 -9.512 -9.067 1.00 63.88 285 ALA A C 1
ATOM 2279 O O . ALA A 1 285 ? 16.794 -10.284 -8.370 1.00 63.88 285 ALA A O 1
ATOM 2280 N N . ALA A 1 286 ? 18.088 -8.459 -8.550 1.00 60.53 286 ALA A N 1
ATOM 2281 C CA . ALA A 1 286 ? 18.088 -8.131 -7.124 1.00 60.53 286 ALA A CA 1
ATOM 2282 C C . ALA A 1 286 ? 16.739 -7.587 -6.614 1.00 60.53 286 ALA A C 1
ATOM 2284 O O . ALA A 1 286 ? 16.359 -7.839 -5.473 1.00 60.53 286 ALA A O 1
ATOM 2285 N N . ILE A 1 287 ? 15.998 -6.833 -7.428 1.00 56.75 287 ILE A N 1
ATOM 2286 C CA . ILE A 1 287 ? 14.672 -6.326 -7.044 1.00 56.75 287 ILE A CA 1
ATOM 2287 C C . ILE A 1 287 ? 13.639 -7.455 -7.082 1.00 56.75 287 ILE A C 1
ATOM 2289 O O . ILE A 1 287 ? 12.879 -7.623 -6.128 1.00 56.75 287 ILE A O 1
ATOM 2293 N N . LEU A 1 288 ? 13.648 -8.269 -8.141 1.00 59.62 288 LEU A N 1
ATOM 2294 C CA . LEU A 1 288 ? 12.759 -9.427 -8.251 1.00 59.62 288 LEU A CA 1
ATOM 2295 C C . LEU A 1 288 ? 13.024 -10.450 -7.143 1.00 59.62 288 LEU A C 1
ATOM 2297 O O . LEU A 1 288 ? 12.071 -11.003 -6.601 1.00 59.62 288 LEU A O 1
ATOM 2301 N N . SER A 1 289 ? 14.286 -10.643 -6.737 1.00 55.81 289 SER A N 1
ATOM 2302 C CA . SER A 1 289 ? 14.590 -11.507 -5.596 1.00 55.81 289 SER A CA 1
ATOM 2303 C C . SER A 1 289 ? 13.964 -10.977 -4.301 1.00 55.81 289 SER A C 1
ATOM 2305 O O . SER A 1 289 ? 13.353 -11.747 -3.565 1.00 55.81 289 SER A O 1
ATOM 2307 N N . ARG A 1 290 ? 14.006 -9.664 -4.036 1.00 53.38 290 ARG A N 1
ATOM 2308 C CA . ARG A 1 290 ? 13.358 -9.060 -2.854 1.00 53.38 290 ARG A CA 1
ATOM 2309 C C . ARG A 1 290 ? 11.835 -9.182 -2.873 1.00 53.38 290 ARG A C 1
ATOM 2311 O O . ARG A 1 290 ? 11.260 -9.421 -1.817 1.00 53.38 290 ARG A O 1
ATOM 2318 N N . LEU A 1 291 ? 11.195 -9.077 -4.038 1.00 50.19 291 LEU A N 1
ATOM 2319 C CA . LEU A 1 291 ? 9.754 -9.324 -4.187 1.00 50.19 291 LEU A CA 1
ATOM 2320 C C . LEU A 1 291 ? 9.383 -10.780 -3.874 1.00 50.19 291 LEU A C 1
ATOM 2322 O O . LEU A 1 291 ? 8.359 -11.023 -3.245 1.00 50.19 291 LEU A O 1
ATOM 2326 N N . THR A 1 292 ? 10.252 -11.740 -4.203 1.00 46.88 292 THR A N 1
ATOM 2327 C CA . THR A 1 292 ? 10.078 -13.145 -3.794 1.00 46.88 292 THR A CA 1
ATOM 2328 C C . THR A 1 292 ? 10.362 -13.423 -2.309 1.00 46.88 292 THR A C 1
ATOM 2330 O O . THR A 1 292 ? 10.029 -14.507 -1.845 1.00 46.88 292 THR A O 1
ATOM 2333 N N . TYR A 1 293 ? 10.936 -12.477 -1.551 1.00 41.25 293 TYR A N 1
ATOM 2334 C CA . TYR A 1 293 ? 11.267 -12.634 -0.120 1.00 41.25 293 TYR A CA 1
ATOM 2335 C C . TYR A 1 293 ? 10.212 -12.056 0.849 1.00 41.25 293 TYR A C 1
ATOM 2337 O O . TYR A 1 293 ? 10.377 -12.202 2.060 1.00 41.25 293 TYR A O 1
ATOM 2345 N N . ILE A 1 294 ? 9.151 -11.389 0.367 1.00 43.56 294 ILE A N 1
ATOM 2346 C CA . ILE A 1 294 ? 8.122 -10.775 1.241 1.00 43.56 294 ILE A CA 1
ATOM 2347 C C . ILE A 1 294 ? 7.058 -11.781 1.724 1.00 43.56 294 ILE A C 1
ATOM 2349 O O . ILE A 1 294 ? 6.355 -11.492 2.692 1.00 43.56 294 ILE A O 1
ATOM 2353 N N . ASP A 1 295 ? 7.008 -12.996 1.173 1.00 34.97 295 ASP A N 1
ATOM 2354 C CA . ASP A 1 295 ? 6.356 -14.126 1.841 1.00 34.97 295 ASP A CA 1
ATOM 2355 C C . ASP A 1 295 ? 7.410 -15.125 2.318 1.00 34.97 295 ASP A C 1
ATOM 2357 O O . ASP A 1 295 ? 8.346 -15.490 1.607 1.00 34.97 295 ASP A O 1
ATOM 2361 N N . ALA A 1 296 ? 7.286 -15.511 3.584 1.00 35.84 296 ALA A N 1
ATOM 2362 C CA . ALA A 1 296 ? 8.239 -16.371 4.249 1.00 35.84 296 ALA A CA 1
ATOM 2363 C C . ALA A 1 296 ? 8.338 -17.751 3.577 1.00 35.84 296 ALA A C 1
ATOM 2365 O O . ALA A 1 296 ? 7.337 -18.352 3.192 1.00 35.84 296 ALA A O 1
ATOM 2366 N N . THR A 1 297 ? 9.564 -18.277 3.624 1.00 41.38 297 THR A N 1
ATOM 2367 C CA . THR A 1 297 ? 10.032 -19.656 3.402 1.00 41.38 297 THR A CA 1
ATOM 2368 C C . THR A 1 297 ? 10.374 -20.076 1.971 1.00 41.38 297 THR A C 1
ATOM 2370 O O . THR A 1 297 ? 9.604 -19.941 1.024 1.00 41.38 297 THR A O 1
ATOM 2373 N N . ASP A 1 298 ? 11.568 -20.666 1.862 1.00 47.00 298 ASP A N 1
ATOM 2374 C CA . ASP A 1 298 ? 12.261 -21.186 0.675 1.00 47.00 298 ASP A CA 1
ATOM 2375 C C . ASP A 1 298 ? 11.414 -22.072 -0.264 1.00 47.00 298 ASP A C 1
ATOM 2377 O O . ASP A 1 298 ? 11.796 -22.307 -1.412 1.00 47.00 298 ASP A O 1
ATOM 2381 N N . ALA A 1 299 ? 10.236 -22.513 0.184 1.00 48.69 299 ALA A N 1
ATOM 2382 C CA . ALA A 1 299 ? 9.234 -23.191 -0.625 1.00 48.69 299 ALA A CA 1
ATOM 2383 C C . ALA A 1 299 ? 8.747 -22.333 -1.807 1.00 48.69 299 ALA A C 1
ATOM 2385 O O . ALA A 1 299 ? 8.563 -22.868 -2.895 1.00 48.69 299 ALA A O 1
ATOM 2386 N N . VAL A 1 300 ? 8.603 -21.011 -1.649 1.00 46.72 300 VAL A N 1
ATOM 2387 C CA . VAL A 1 300 ? 8.069 -20.130 -2.709 1.00 46.72 300 VAL A CA 1
ATOM 2388 C C . VAL A 1 300 ? 9.087 -19.882 -3.825 1.00 46.72 300 VAL A C 1
ATOM 2390 O O . VAL A 1 300 ? 8.711 -19.804 -4.990 1.00 46.72 300 VAL A O 1
ATOM 2393 N N . VAL A 1 301 ? 10.385 -19.811 -3.515 1.00 47.97 301 VAL A N 1
ATOM 2394 C CA . VAL A 1 301 ? 11.444 -19.676 -4.535 1.00 47.97 301 VAL A CA 1
ATOM 2395 C C . VAL A 1 301 ? 11.606 -20.977 -5.322 1.00 47.97 301 VAL A C 1
ATOM 2397 O O . VAL A 1 301 ? 11.785 -20.939 -6.542 1.00 47.97 301 VAL A O 1
ATOM 2400 N N . LEU A 1 302 ? 11.508 -22.124 -4.641 1.00 54.59 302 LEU A N 1
ATOM 2401 C CA . LEU A 1 302 ? 11.497 -23.433 -5.290 1.00 54.59 302 LEU A CA 1
ATOM 2402 C C . LEU A 1 302 ? 10.265 -23.580 -6.198 1.00 54.59 302 LEU A C 1
ATOM 2404 O O . LEU A 1 302 ? 10.388 -23.986 -7.350 1.00 54.59 302 LEU A O 1
ATOM 2408 N N . GLU A 1 303 ? 9.101 -23.168 -5.699 1.00 50.78 303 GLU A N 1
ATOM 2409 C CA . GLU A 1 303 ? 7.819 -23.226 -6.399 1.00 50.78 303 GLU A CA 1
ATOM 2410 C C . GLU A 1 303 ? 7.732 -22.222 -7.558 1.00 50.78 303 GLU A C 1
ATOM 2412 O O . GLU A 1 303 ? 7.207 -22.550 -8.614 1.00 50.78 303 GLU A O 1
ATOM 2417 N N . SER A 1 304 ? 8.298 -21.023 -7.423 1.00 44.19 304 SER A N 1
ATOM 2418 C CA . SER A 1 304 ? 8.373 -20.022 -8.494 1.00 44.19 304 SER A CA 1
ATOM 2419 C C . SER A 1 304 ? 9.293 -20.485 -9.624 1.00 44.19 304 SER A C 1
ATOM 2421 O O . SER A 1 304 ? 8.914 -20.419 -10.791 1.00 44.19 304 SER A O 1
ATOM 2423 N N . LYS A 1 305 ? 10.461 -21.061 -9.295 1.00 58.00 305 LYS A N 1
ATOM 2424 C CA . LYS A 1 305 ? 11.331 -21.698 -10.296 1.00 58.00 305 LYS A CA 1
ATOM 2425 C C . LYS A 1 305 ? 10.651 -22.893 -10.961 1.00 58.00 305 LYS A C 1
ATOM 2427 O O . LYS A 1 305 ? 10.757 -23.028 -12.175 1.00 58.00 305 LYS A O 1
ATOM 2432 N N . ARG A 1 306 ? 9.923 -23.718 -10.197 1.00 69.62 306 ARG A N 1
ATOM 2433 C CA . ARG A 1 306 ? 9.122 -24.828 -10.736 1.00 69.62 306 ARG A CA 1
ATOM 2434 C C . ARG A 1 306 ? 8.053 -24.319 -11.705 1.00 69.62 306 ARG A C 1
ATOM 2436 O O . ARG A 1 306 ? 8.000 -24.790 -12.831 1.00 69.62 306 ARG A O 1
ATOM 2443 N N . ARG A 1 307 ? 7.274 -23.304 -11.320 1.00 58.31 307 ARG A N 1
ATOM 2444 C CA . ARG A 1 307 ? 6.227 -22.695 -12.161 1.00 58.31 307 ARG A CA 1
ATOM 2445 C C . ARG A 1 307 ? 6.787 -22.007 -13.400 1.00 58.31 307 ARG A C 1
ATOM 2447 O O . ARG A 1 307 ? 6.185 -22.087 -14.463 1.00 58.31 307 ARG A O 1
ATOM 2454 N N . GLN A 1 308 ? 7.938 -21.348 -13.284 1.00 54.59 308 GLN A N 1
ATOM 2455 C CA . GLN A 1 308 ? 8.628 -20.766 -14.432 1.00 54.59 308 GLN A CA 1
ATOM 2456 C C . GLN A 1 308 ? 9.078 -21.862 -15.408 1.00 54.59 308 GLN A C 1
ATOM 2458 O O . GLN A 1 308 ? 8.851 -21.732 -16.608 1.00 54.59 308 GLN A O 1
ATOM 2463 N N . GLN A 1 309 ? 9.658 -22.951 -14.900 1.00 73.62 309 GLN A N 1
ATOM 2464 C CA . GLN A 1 309 ? 10.056 -24.109 -15.701 1.00 73.62 309 GLN A CA 1
ATOM 2465 C C . GLN A 1 309 ? 8.839 -24.751 -16.390 1.00 73.62 309 GLN A C 1
ATOM 2467 O O . GLN A 1 309 ? 8.865 -24.973 -17.595 1.00 73.62 309 GLN A O 1
ATOM 2472 N N . GLU A 1 310 ? 7.744 -24.964 -15.657 1.00 66.12 310 GLU A N 1
ATOM 2473 C CA . GLU A 1 310 ? 6.488 -25.518 -16.179 1.00 66.12 310 GLU A CA 1
ATOM 2474 C C . GLU A 1 310 ? 5.857 -24.626 -17.246 1.00 66.12 310 GLU A C 1
ATOM 2476 O O . GLU A 1 310 ? 5.363 -25.123 -18.257 1.00 66.12 310 GLU A O 1
ATOM 2481 N N . PHE A 1 311 ? 5.904 -23.306 -17.062 1.00 60.56 311 PHE A N 1
ATOM 2482 C CA . PHE A 1 311 ? 5.451 -22.351 -18.065 1.00 60.56 311 PHE A CA 1
ATOM 2483 C C . PHE A 1 311 ? 6.332 -22.392 -19.317 1.00 60.56 311 PHE A C 1
ATOM 2485 O O . PHE A 1 311 ? 5.816 -22.448 -20.430 1.00 60.56 311 PHE A O 1
ATOM 2492 N N . GLU A 1 312 ? 7.657 -22.399 -19.163 1.00 70.94 312 GLU A N 1
ATOM 2493 C CA . GLU A 1 312 ? 8.593 -22.494 -20.288 1.00 70.94 312 GLU A CA 1
ATOM 2494 C C . GLU A 1 312 ? 8.440 -23.814 -21.056 1.00 70.94 312 GLU A C 1
ATOM 2496 O O . GLU A 1 312 ? 8.492 -23.813 -22.289 1.00 70.94 312 GLU A O 1
ATOM 2501 N N . ASP A 1 313 ? 8.205 -24.921 -20.354 1.00 74.31 313 ASP A N 1
ATOM 2502 C CA . ASP A 1 313 ? 7.979 -26.237 -20.947 1.00 74.31 313 ASP A CA 1
ATOM 2503 C C . ASP A 1 313 ? 6.607 -26.312 -21.627 1.00 74.31 313 ASP A C 1
ATOM 2505 O O . ASP A 1 313 ? 6.531 -26.756 -22.771 1.00 74.31 313 ASP A O 1
ATOM 2509 N N . SER A 1 314 ? 5.563 -25.739 -21.023 1.00 60.78 314 SER A N 1
ATOM 2510 C CA . SER A 1 314 ? 4.235 -25.603 -21.642 1.00 60.78 314 SER A CA 1
ATOM 2511 C C . SER A 1 314 ? 4.276 -24.720 -22.890 1.00 60.78 314 SER A C 1
ATOM 2513 O O . SER A 1 314 ? 3.625 -25.012 -23.887 1.00 60.78 314 SER A O 1
ATOM 2515 N N . VAL A 1 315 ? 5.074 -23.647 -22.887 1.00 62.44 315 VAL A N 1
ATOM 2516 C CA . VAL A 1 315 ? 5.274 -22.778 -24.056 1.00 62.44 315 VAL A CA 1
ATOM 2517 C C . VAL A 1 315 ? 6.077 -23.490 -25.141 1.00 62.44 315 VAL A C 1
ATOM 2519 O O . VAL A 1 315 ? 5.785 -23.316 -26.324 1.00 62.44 315 VAL A O 1
ATOM 2522 N N . LYS A 1 316 ? 7.084 -24.293 -24.783 1.00 74.50 316 LYS A N 1
ATOM 2523 C CA . LYS A 1 316 ? 7.811 -25.130 -25.750 1.00 74.50 316 LYS A CA 1
ATOM 2524 C C . LYS A 1 316 ? 6.907 -26.203 -26.339 1.00 74.50 316 LYS A C 1
ATOM 2526 O O . LYS A 1 316 ? 6.954 -26.409 -27.548 1.00 74.50 316 LYS A O 1
ATOM 2531 N N . GLU A 1 317 ? 6.074 -26.835 -25.522 1.00 70.12 317 GLU A N 1
ATOM 2532 C CA . GLU A 1 317 ? 5.087 -27.816 -25.958 1.00 70.12 317 GLU A CA 1
ATOM 2533 C C . GLU A 1 317 ? 4.039 -27.171 -26.865 1.00 70.12 317 GLU A C 1
ATOM 2535 O O . GLU A 1 317 ? 3.803 -27.677 -27.951 1.00 70.12 317 GLU A O 1
ATOM 2540 N N . LEU A 1 318 ? 3.513 -25.995 -26.514 1.00 63.19 318 LEU A N 1
ATOM 2541 C CA . LEU A 1 318 ? 2.601 -25.219 -27.359 1.00 63.19 318 LEU A CA 1
ATOM 2542 C C . LEU A 1 318 ? 3.246 -24.774 -28.667 1.00 63.19 318 LEU A C 1
ATOM 2544 O O . LEU A 1 318 ? 2.593 -24.810 -29.700 1.00 63.19 318 LEU A O 1
ATOM 2548 N N . LYS A 1 319 ? 4.517 -24.361 -28.654 1.00 67.25 319 LYS A N 1
ATOM 2549 C CA . LYS A 1 319 ? 5.250 -24.005 -29.879 1.00 67.25 319 LYS A CA 1
ATOM 2550 C C . LYS A 1 319 ? 5.499 -25.223 -30.755 1.00 67.25 319 LYS A C 1
ATOM 2552 O O . LYS A 1 319 ? 5.370 -25.119 -31.970 1.00 67.25 319 LYS A O 1
ATOM 2557 N N . LYS A 1 320 ? 5.841 -26.360 -30.150 1.00 71.94 320 LYS A N 1
ATOM 2558 C CA . LYS A 1 320 ? 6.038 -27.628 -30.849 1.00 71.94 320 LYS A CA 1
ATOM 2559 C C . LYS A 1 320 ? 4.716 -28.135 -31.424 1.00 71.94 320 LYS A C 1
ATOM 2561 O O . LYS A 1 320 ? 4.650 -28.402 -32.609 1.00 71.94 320 LYS A O 1
ATOM 2566 N N . TRP A 1 321 ? 3.647 -28.125 -30.635 1.00 68.81 321 TRP A N 1
ATOM 2567 C CA . TRP A 1 321 ? 2.289 -28.448 -31.061 1.00 68.81 321 TRP A CA 1
ATOM 2568 C C . TRP A 1 321 ? 1.792 -27.495 -32.149 1.00 68.81 321 TRP A C 1
ATOM 2570 O O . TRP A 1 321 ? 1.255 -27.944 -33.150 1.00 68.81 321 TRP A O 1
ATOM 2580 N N . ALA A 1 322 ? 2.019 -26.188 -32.020 1.00 59.56 322 ALA A N 1
ATOM 2581 C CA . ALA A 1 322 ? 1.664 -25.216 -33.049 1.00 59.56 322 ALA A CA 1
ATOM 2582 C C . ALA A 1 322 ? 2.481 -25.418 -34.331 1.00 59.56 322 ALA A C 1
ATOM 2584 O O . ALA A 1 322 ? 1.945 -25.222 -35.412 1.00 59.56 322 ALA A O 1
ATOM 2585 N N . ALA A 1 323 ? 3.746 -25.835 -34.239 1.00 65.06 323 ALA A N 1
ATOM 2586 C CA . ALA A 1 323 ? 4.552 -26.196 -35.403 1.00 65.06 323 ALA A CA 1
ATOM 2587 C C . ALA A 1 323 ? 4.075 -27.511 -36.051 1.00 65.06 323 ALA A C 1
ATOM 2589 O O . ALA A 1 323 ? 3.977 -27.579 -37.277 1.00 65.06 323 ALA A O 1
ATOM 2590 N N . ASP A 1 324 ? 3.714 -28.509 -35.241 1.00 61.09 324 ASP A N 1
ATOM 2591 C CA . ASP A 1 324 ? 3.201 -29.815 -35.671 1.00 61.09 324 ASP A CA 1
ATOM 2592 C C . ASP A 1 324 ? 1.779 -29.697 -36.270 1.00 61.09 324 ASP A C 1
ATOM 2594 O O . ASP A 1 324 ? 1.443 -30.392 -37.225 1.00 61.09 324 ASP A O 1
ATOM 2598 N N . VAL A 1 325 ? 0.958 -28.762 -35.775 1.00 50.34 325 VAL A N 1
ATOM 2599 C CA . VAL A 1 325 ? -0.422 -28.499 -36.233 1.00 50.34 325 VAL A CA 1
ATOM 2600 C C . VAL A 1 325 ? -0.495 -27.429 -37.326 1.00 50.34 325 VAL A C 1
ATOM 2602 O O . VAL A 1 325 ? -1.404 -27.479 -38.150 1.00 50.34 325 VAL A O 1
ATOM 2605 N N . ALA A 1 326 ? 0.485 -26.525 -37.440 1.00 52.84 326 ALA A N 1
ATOM 2606 C CA . ALA A 1 326 ? 0.636 -25.658 -38.617 1.00 52.84 326 ALA A CA 1
ATOM 2607 C C . ALA A 1 326 ? 0.926 -26.459 -39.901 1.00 52.84 326 ALA A C 1
ATOM 2609 O O . ALA A 1 326 ? 0.712 -25.950 -40.999 1.00 52.84 326 ALA A O 1
ATOM 2610 N N . HIS A 1 327 ? 1.359 -27.718 -39.769 1.00 54.66 327 HIS A N 1
ATOM 2611 C CA . HIS A 1 327 ? 1.435 -28.686 -40.866 1.00 54.66 327 HIS A CA 1
ATOM 2612 C C . HIS A 1 327 ? 0.107 -29.436 -41.117 1.00 54.66 327 HIS A C 1
ATOM 2614 O O . HIS A 1 327 ? 0.053 -30.262 -42.025 1.00 54.66 327 HIS A O 1
ATOM 2620 N N . GLY A 1 328 ? -0.953 -29.165 -40.342 1.00 55.59 328 GLY A N 1
ATOM 2621 C CA . GLY A 1 328 ? -2.163 -29.991 -40.275 1.00 55.59 328 GLY A CA 1
ATOM 2622 C C . GLY A 1 328 ? -3.504 -29.274 -40.465 1.00 55.59 328 GLY A C 1
ATOM 2623 O O . GLY A 1 328 ? -4.239 -29.666 -41.363 1.00 55.59 328 GLY A O 1
ATOM 2624 N N . GLU A 1 329 ? -3.886 -28.272 -39.659 1.00 51.50 329 GLU A N 1
ATOM 2625 C CA . GLU A 1 329 ? -5.293 -27.799 -39.623 1.00 51.50 329 GLU A CA 1
ATOM 2626 C C . GLU A 1 329 ? -5.483 -26.294 -39.313 1.00 51.50 329 GLU A C 1
ATOM 2628 O O . GLU A 1 329 ? -4.600 -25.600 -38.813 1.00 51.50 329 GLU A O 1
ATOM 2633 N N . SER A 1 330 ? -6.659 -25.772 -39.691 1.00 58.00 330 SER A N 1
ATOM 2634 C CA . SER A 1 330 ? -7.002 -24.346 -39.827 1.00 58.00 330 SER A CA 1
ATOM 2635 C C . SER A 1 330 ? -7.162 -23.600 -38.492 1.00 58.00 330 SER A C 1
ATOM 2637 O O . SER A 1 330 ? -7.730 -24.113 -37.533 1.00 58.00 330 SER A O 1
ATOM 2639 N N . TRP A 1 331 ? -6.777 -22.315 -38.468 1.00 54.34 331 TRP A N 1
ATOM 2640 C CA . TRP A 1 331 ? -6.874 -21.356 -37.346 1.00 54.34 331 TRP A CA 1
ATOM 2641 C C . TRP A 1 331 ? -8.201 -21.330 -36.554 1.00 54.34 331 TRP A C 1
ATOM 2643 O O . TRP A 1 331 ? -8.220 -20.851 -35.418 1.00 54.34 331 TRP A O 1
ATOM 2653 N N . ARG A 1 332 ? -9.310 -21.836 -37.111 1.00 53.41 332 ARG A N 1
ATOM 2654 C CA . ARG A 1 332 ? -10.595 -21.961 -36.397 1.00 53.41 332 ARG A CA 1
ATOM 2655 C C . ARG A 1 332 ? -10.544 -22.968 -35.248 1.00 53.41 332 ARG A C 1
ATOM 2657 O O . ARG A 1 332 ? -11.136 -22.703 -34.204 1.00 53.41 332 ARG A O 1
ATOM 2664 N N . ASP A 1 333 ? -9.791 -24.052 -35.393 1.00 55.56 333 ASP A N 1
ATOM 2665 C CA . ASP A 1 333 ? -9.715 -25.100 -34.368 1.00 55.56 333 ASP A CA 1
ATOM 2666 C C . ASP A 1 333 ? -8.820 -24.676 -33.195 1.00 55.56 333 ASP A C 1
ATOM 2668 O O . ASP A 1 333 ? -9.100 -24.993 -32.036 1.00 55.56 333 ASP A O 1
ATOM 2672 N N . ILE A 1 334 ? -7.808 -23.843 -33.475 1.00 56.28 334 ILE A N 1
ATOM 2673 C CA . ILE A 1 334 ? -6.984 -23.163 -32.461 1.00 56.28 334 ILE A CA 1
ATOM 2674 C C . ILE A 1 334 ? -7.860 -22.256 -31.591 1.00 56.28 334 ILE A C 1
ATOM 2676 O O . ILE A 1 334 ? -7.770 -22.286 -30.363 1.00 56.28 334 ILE A O 1
ATOM 2680 N N . TYR A 1 335 ? -8.748 -21.476 -32.210 1.00 59.50 335 TYR A N 1
ATOM 2681 C CA . TYR A 1 335 ? -9.655 -20.597 -31.475 1.00 59.50 335 TYR A CA 1
ATOM 2682 C C . TYR A 1 335 ? -10.657 -21.389 -30.622 1.00 59.50 335 TYR A C 1
ATOM 2684 O O . TYR A 1 335 ? -10.876 -21.043 -29.461 1.00 59.50 335 TYR A O 1
ATOM 2692 N N . SER A 1 336 ? -11.204 -22.490 -31.150 1.00 63.06 336 SER A N 1
ATOM 2693 C CA . SER A 1 336 ? -12.125 -23.361 -30.407 1.00 63.06 336 SER A CA 1
ATOM 2694 C C . SER A 1 336 ? -11.473 -23.962 -29.156 1.00 63.06 336 SER A C 1
ATOM 2696 O O . SER A 1 336 ? -12.074 -23.957 -28.082 1.00 63.06 336 SER A O 1
ATOM 2698 N N . LYS A 1 337 ? -10.209 -24.394 -29.250 1.00 59.62 337 LYS A N 1
ATOM 2699 C CA . LYS A 1 337 ? -9.460 -24.935 -28.104 1.00 59.62 337 LYS A CA 1
ATOM 2700 C C . LYS A 1 337 ? -9.092 -23.875 -27.068 1.00 59.62 337 LYS A C 1
ATOM 2702 O O . LYS A 1 337 ? -9.166 -24.144 -25.875 1.00 59.62 337 LYS A O 1
ATOM 2707 N N . ILE A 1 338 ? -8.756 -22.654 -27.486 1.00 65.75 338 ILE A N 1
ATOM 2708 C CA . ILE A 1 338 ? -8.514 -21.540 -26.549 1.00 65.75 338 ILE A CA 1
ATOM 2709 C C . ILE A 1 338 ? -9.785 -21.209 -25.758 1.00 65.75 338 ILE A C 1
ATOM 2711 O O . ILE A 1 338 ? -9.717 -20.915 -24.564 1.00 65.75 338 ILE A O 1
ATOM 2715 N N . VAL A 1 339 ? -10.950 -21.263 -26.406 1.00 71.31 339 VAL A N 1
ATOM 2716 C CA . VAL A 1 339 ? -12.243 -21.073 -25.738 1.00 71.31 339 VAL A CA 1
ATOM 2717 C C . VAL A 1 339 ? -12.521 -22.204 -24.744 1.00 71.31 339 VAL A C 1
ATOM 2719 O O . VAL A 1 339 ? -12.985 -21.940 -23.636 1.00 71.31 339 VAL A O 1
ATOM 2722 N N . GLU A 1 340 ? -12.178 -23.442 -25.090 1.00 71.25 340 GLU A N 1
ATOM 2723 C CA . GLU A 1 340 ? -12.351 -24.600 -24.211 1.00 71.25 340 GLU A CA 1
ATOM 2724 C C . GLU A 1 340 ? -11.420 -24.568 -22.988 1.00 71.25 340 GLU A C 1
ATOM 2726 O O . GLU A 1 340 ? -11.878 -24.786 -21.868 1.00 71.25 340 GLU A O 1
ATOM 2731 N N . VAL A 1 341 ? -10.155 -24.171 -23.158 1.00 66.75 341 VAL A N 1
ATOM 2732 C CA . VAL A 1 341 ? -9.213 -23.959 -22.044 1.00 66.75 341 VAL A CA 1
ATOM 2733 C C . VAL A 1 341 ? -9.685 -22.828 -21.129 1.00 66.75 341 VAL A C 1
ATOM 2735 O O . VAL A 1 341 ? -9.658 -22.967 -19.909 1.00 66.75 341 VAL A O 1
ATOM 2738 N N . LYS A 1 342 ? -10.196 -21.724 -21.690 1.00 68.06 342 LYS A N 1
ATOM 2739 C CA . LYS A 1 342 ? -10.797 -20.646 -20.887 1.00 68.06 342 LYS A CA 1
ATOM 2740 C C . LYS A 1 342 ? -12.016 -21.115 -20.092 1.00 68.06 342 LYS A C 1
ATOM 2742 O O . LYS A 1 342 ? -12.237 -20.615 -18.992 1.00 68.06 342 LYS A O 1
ATOM 2747 N N . ARG A 1 343 ? -12.803 -22.050 -20.631 1.00 80.31 343 ARG A N 1
ATOM 2748 C CA . ARG A 1 343 ? -13.934 -22.657 -19.916 1.00 80.31 343 ARG A CA 1
ATOM 2749 C C . ARG A 1 343 ? -13.449 -23.527 -18.754 1.00 80.31 343 ARG A C 1
ATOM 2751 O O . ARG A 1 343 ? -13.956 -23.357 -17.653 1.00 80.31 343 ARG A O 1
ATOM 2758 N N . LEU A 1 344 ? -12.442 -24.372 -18.978 1.00 72.19 344 LEU A N 1
ATOM 2759 C CA . LEU A 1 344 ? -11.872 -25.244 -17.943 1.00 72.19 344 LEU A CA 1
ATOM 2760 C C . LEU A 1 344 ? -11.235 -24.453 -16.793 1.00 72.19 344 LEU A C 1
ATOM 2762 O O . LEU A 1 344 ? -11.501 -24.756 -15.637 1.00 72.19 344 LEU A O 1
ATOM 2766 N N . ILE A 1 345 ? -10.490 -23.384 -17.098 1.00 69.88 345 ILE A N 1
ATOM 2767 C CA . ILE A 1 345 ? -9.925 -22.486 -16.074 1.00 69.88 345 ILE A CA 1
ATOM 2768 C C . ILE A 1 345 ? -11.040 -21.868 -15.224 1.00 69.88 345 ILE A C 1
ATOM 2770 O O . ILE A 1 345 ? -10.922 -21.776 -14.009 1.00 69.88 345 ILE A O 1
ATOM 2774 N N . LYS A 1 346 ? -12.150 -21.466 -15.853 1.00 69.62 346 LYS A N 1
ATOM 2775 C CA . LYS A 1 346 ? -13.289 -20.874 -15.144 1.00 69.62 346 LYS A CA 1
ATOM 2776 C C . LYS A 1 346 ? -14.016 -21.891 -14.260 1.00 69.62 346 LYS A C 1
ATOM 2778 O O . LYS A 1 346 ? -14.508 -21.527 -13.199 1.00 69.62 346 LYS A O 1
ATOM 2783 N N . GLU A 1 347 ? -14.077 -23.148 -14.685 1.00 70.94 347 GLU A N 1
ATOM 2784 C CA . GLU A 1 347 ? -14.638 -24.248 -13.896 1.00 70.94 347 GLU A CA 1
ATOM 2785 C C . GLU A 1 347 ? -13.745 -24.596 -12.696 1.00 70.94 347 GLU A C 1
ATOM 2787 O O . GLU A 1 347 ? -14.264 -24.724 -11.592 1.00 70.94 347 GLU A O 1
ATOM 2792 N N . GLU A 1 348 ? -12.418 -24.637 -12.857 1.00 67.31 348 GLU A N 1
ATOM 2793 C CA . GLU A 1 348 ? -11.481 -24.789 -11.729 1.00 67.31 348 GLU A CA 1
ATOM 2794 C C . GLU A 1 348 ? -11.569 -23.629 -10.735 1.00 67.31 348 GLU A C 1
ATOM 2796 O O . GLU A 1 348 ? -11.525 -23.840 -9.524 1.00 67.31 348 GLU A O 1
ATOM 2801 N N . GLN A 1 349 ? -11.728 -22.404 -11.233 1.00 64.75 349 GLN A N 1
ATOM 2802 C CA . GLN A 1 349 ? -11.841 -21.220 -10.388 1.00 64.75 349 GLN A CA 1
ATOM 2803 C C . GLN A 1 349 ? -13.120 -21.251 -9.543 1.00 64.75 349 GLN A C 1
ATOM 2805 O O . GLN A 1 349 ? -13.069 -20.964 -8.353 1.00 64.75 349 GLN A O 1
ATOM 2810 N N . ASN A 1 350 ? -14.233 -21.711 -10.120 1.00 69.88 350 ASN A N 1
ATOM 2811 C CA . ASN A 1 350 ? -15.478 -21.910 -9.382 1.00 69.88 350 ASN A CA 1
ATOM 2812 C C . ASN A 1 350 ? -15.355 -23.014 -8.315 1.00 69.88 350 ASN A C 1
ATOM 2814 O O . ASN A 1 350 ? -15.872 -22.852 -7.216 1.00 69.88 350 ASN A O 1
ATOM 2818 N N . VAL A 1 351 ? -14.641 -24.109 -8.601 1.00 71.44 351 VAL A N 1
ATOM 2819 C CA . VAL A 1 351 ? -14.393 -25.184 -7.619 1.00 71.44 351 VAL A CA 1
ATOM 2820 C C . VAL A 1 351 ? -13.505 -24.694 -6.468 1.00 71.44 351 VAL A C 1
ATOM 2822 O O . VAL A 1 351 ? -13.738 -25.042 -5.312 1.00 71.44 351 VAL A O 1
ATOM 2825 N N . LEU A 1 352 ? -12.505 -23.857 -6.756 1.00 60.81 352 LEU A N 1
ATOM 2826 C CA . LEU A 1 352 ? -11.662 -23.227 -5.733 1.00 60.81 352 LEU A CA 1
ATOM 2827 C C . LEU A 1 352 ? -12.442 -22.221 -4.874 1.00 60.81 352 LEU A C 1
ATOM 2829 O O . LEU A 1 352 ? -12.192 -22.125 -3.672 1.00 60.81 352 LEU A O 1
ATOM 2833 N N . ASP A 1 353 ? -13.397 -21.508 -5.469 1.00 65.75 353 ASP A N 1
ATOM 2834 C CA . ASP A 1 353 ? -14.283 -20.591 -4.752 1.00 65.75 353 ASP A CA 1
ATOM 2835 C C . ASP A 1 353 ? -15.286 -21.348 -3.860 1.00 65.75 353 ASP A C 1
ATOM 2837 O O . ASP A 1 353 ? -15.532 -20.929 -2.731 1.00 65.75 353 ASP A O 1
ATOM 2841 N N . GLU A 1 354 ? -15.799 -22.501 -4.301 1.00 62.38 354 GLU A N 1
ATOM 2842 C CA . GLU A 1 354 ? -16.656 -23.383 -3.491 1.00 62.38 354 GLU A CA 1
ATOM 2843 C C . GLU A 1 354 ? -15.886 -24.033 -2.325 1.00 62.38 354 GLU A C 1
ATOM 2845 O O . GLU A 1 354 ? -16.359 -24.028 -1.188 1.00 62.38 354 GLU A O 1
ATOM 2850 N N . LEU A 1 355 ? -14.648 -24.489 -2.548 1.00 57.03 355 LEU A N 1
ATOM 2851 C CA . LEU A 1 355 ? -13.787 -25.039 -1.488 1.00 57.03 355 LEU A CA 1
ATOM 2852 C C . LEU A 1 355 ? -13.368 -23.989 -0.441 1.00 57.03 355 LEU A C 1
ATOM 2854 O O . LEU A 1 355 ? -13.148 -24.331 0.721 1.00 57.03 355 LEU A O 1
ATOM 2858 N N . ASN A 1 356 ? -13.287 -22.711 -0.821 1.00 52.59 356 ASN A N 1
ATOM 2859 C CA . ASN A 1 356 ? -13.071 -21.602 0.115 1.00 52.59 356 ASN A CA 1
ATOM 2860 C C . ASN A 1 356 ? -14.317 -21.266 0.954 1.00 52.59 356 ASN A C 1
ATOM 2862 O O . ASN A 1 356 ? -14.184 -20.655 2.015 1.00 52.59 356 ASN A O 1
ATOM 2866 N N . MET A 1 357 ? -15.512 -21.659 0.505 1.00 49.97 357 MET A N 1
ATOM 2867 C CA . MET A 1 357 ? -16.768 -21.456 1.235 1.00 49.97 357 MET A CA 1
ATOM 2868 C C . MET A 1 357 ? -17.045 -22.586 2.241 1.00 49.97 357 MET A C 1
ATOM 2870 O O . MET A 1 357 ? -17.580 -22.315 3.316 1.00 49.97 357 MET A O 1
ATOM 2874 N N . ASP A 1 358 ? -16.601 -23.815 1.962 1.00 49.47 358 ASP A N 1
ATOM 2875 C CA . ASP A 1 358 ? -16.736 -24.966 2.875 1.00 49.47 358 ASP A CA 1
ATOM 2876 C C . ASP A 1 358 ? -15.698 -24.983 4.019 1.00 49.47 358 ASP A C 1
ATOM 2878 O O . ASP A 1 358 ? -15.854 -25.707 5.000 1.00 49.47 358 ASP A O 1
ATOM 2882 N N . GLY A 1 359 ? -14.658 -24.144 3.951 1.00 47.59 359 GLY A N 1
ATOM 2883 C CA . GLY A 1 359 ? -13.684 -23.940 5.034 1.00 47.59 359 GLY A CA 1
ATOM 2884 C C . GLY A 1 359 ? -14.143 -22.997 6.160 1.00 47.59 359 GLY A C 1
ATOM 2885 O O . GLY A 1 359 ? -13.355 -22.715 7.064 1.00 47.59 359 GLY A O 1
ATOM 2886 N N . ILE A 1 360 ? -15.380 -22.480 6.099 1.00 48.62 360 ILE A N 1
ATOM 2887 C CA . ILE A 1 360 ? -15.968 -21.537 7.078 1.00 48.62 360 ILE A CA 1
ATOM 2888 C C . ILE A 1 360 ? -17.294 -22.079 7.677 1.00 48.62 360 ILE A C 1
ATOM 2890 O O . ILE A 1 360 ? -18.117 -21.309 8.166 1.00 48.62 360 ILE A O 1
ATOM 2894 N N . SER A 1 361 ? -17.529 -23.398 7.696 1.00 39.31 361 SER A N 1
ATOM 2895 C CA . SER A 1 361 ? -18.615 -24.001 8.506 1.00 39.31 361 SER A CA 1
ATOM 2896 C C . SER A 1 361 ? -18.105 -24.748 9.729 1.00 39.31 361 SER A C 1
ATOM 2898 O O . SER A 1 361 ? -17.243 -25.638 9.562 1.00 39.31 361 SER A O 1
#

Organism: NCBI:txid59799

Radius of gyration: 41.71 Å; chains: 1; bounding box: 100×52×129 Å

pLDDT: mean 76.24, std 13.04, range [34.97, 93.88]

Sequence (361 aa):
MADVHGQIALSRWTFASTVGRPLNDIRDEKIPAADVRFVERNWLSRREYIQRLLLDATEIGAQLGLAMPKTLQEEHDLVEKTEAEAKEALAHVAEALEARQKRDTELAEFFAQSEKLCRWCREQLANMDTMTEPDHVQEFCGALIESYPTMSSNFSLLLKSVEPYVKANYTPVCKALREANELWFYLQVTTLERLSRILYEIHPTSPLEAEVRKYANFPAMIAKFEGDVRALIHSAPPSAESNSLLLACDEVAPLTTQYKGLSKEAMDFAERNQICREGYRCLRAAILSRLTYIDATDAVVLESKRRQQEFEDSVKELKKWAADVAHGESWRDIYSKIVEVKRLIKEEQNVLDELNMDGIS

Foldseek 3Di:
DVVLVVLLVVLLVLLCVLLVDDLPQPPCPDSPPVSLCCLPPVVVVSLVVSVVVLVVVVVVCVVVVHDDDPVSVVSVVSSVVSVVSSVSSNVSSVSSVVSVVVVVVLVVVLLVLLVVLLVVLVVLVVVLVPDDDLVVLVVSLVVVVVCVVVSVVSLVVSCVSCVVCVVSVPPVSVVSNLSSVVSVLVSVLVSLVSNLCSLPVVPVPDCLVVVLVVCLCVLVVLVVVLVVLLVVLVVDDDDPVSVVSPVVSVVCVVVSVVCVCVSVVSVVVVVVSVVVNVVSVVVSVVSVVVVQVPDDDPVSVVVVVVVVVVVVVVVVVVVVVCVVCVVPDDPVVVVVVVVVVVVVVVVVVVVVVVVVVVVPD